Protein AF-A0A937PJC8-F1 (afdb_monomer_lite)

Radius of gyration: 27.16 Å; chains: 1; bounding box: 64×90×64 Å

Sequence (264 aa):
LNGYLREDWGIEALTDHLVVPAVADDNDPGKFKISGHRLSYLPLNNFSNNAIGKPLRRQRVLWASLCPIRTDPGLPEGVTVQPLLSIPGDWRDTWATRRFRELVEQFRSGAGSKVYPNYAKGDLAAPFDVAVAATRASSTPAQTQPTTTQAATAPDQQRVKSARIVVLGMGQSLTDGYLTQPVPVQDAKGTVTLVDPPRANADVVINSVYWLTGRENYIAAGPAGAQLVLIGKVARTVLATIFVVVLPALVLAAGAMVMVMRRR

Structure (mmCIF, N/CA/C/O backbone):
data_AF-A0A937PJC8-F1
#
_entry.id   AF-A0A937PJC8-F1
#
loop_
_atom_site.group_PDB
_atom_site.id
_atom_site.type_symbol
_atom_site.label_atom_id
_atom_site.label_alt_id
_atom_site.label_comp_id
_atom_site.label_asym_id
_atom_site.label_entity_id
_atom_site.label_seq_id
_atom_site.pdbx_PDB_ins_code
_atom_site.Cartn_x
_atom_site.Cartn_y
_atom_site.Cartn_z
_atom_site.occupancy
_atom_site.B_iso_or_equiv
_atom_site.auth_seq_id
_atom_site.auth_comp_id
_atom_site.auth_asym_id
_atom_site.auth_atom_id
_atom_site.pdbx_PDB_model_num
ATOM 1 N N . LEU A 1 1 ? -7.193 -14.920 14.052 1.00 88.25 1 LEU A N 1
ATOM 2 C CA . LEU A 1 1 ? -7.236 -13.513 13.588 1.00 88.25 1 LEU A CA 1
ATOM 3 C C . LEU A 1 1 ? -8.261 -13.302 12.473 1.00 88.25 1 LEU A C 1
ATOM 5 O O . LEU A 1 1 ? -9.174 -12.525 12.691 1.00 88.25 1 LEU A O 1
ATOM 9 N N . ASN A 1 2 ? -8.173 -14.002 11.331 1.00 92.31 2 ASN A N 1
ATOM 10 C CA . ASN A 1 2 ? -9.130 -13.813 10.223 1.00 92.31 2 ASN A CA 1
ATOM 11 C C . ASN A 1 2 ? -10.603 -14.079 10.588 1.00 92.31 2 ASN A C 1
ATOM 13 O O . ASN A 1 2 ? -11.459 -13.379 10.068 1.00 92.31 2 ASN A O 1
ATOM 17 N N . GLY A 1 3 ? -10.897 -15.020 11.498 1.00 96.88 3 GLY A N 1
ATOM 18 C CA . GLY A 1 3 ? -12.263 -15.220 12.015 1.00 96.88 3 GLY A CA 1
ATOM 19 C C . GLY A 1 3 ? -12.825 -13.950 12.661 1.00 96.88 3 GLY A C 1
ATOM 20 O O . GLY A 1 3 ? -13.818 -13.421 12.187 1.00 96.88 3 GLY A O 1
ATOM 21 N N . TYR A 1 4 ? -12.092 -13.384 13.629 1.00 96.69 4 TYR A N 1
ATOM 22 C CA . TYR A 1 4 ? -12.426 -12.101 14.259 1.00 96.69 4 TYR A CA 1
ATOM 23 C C . TYR A 1 4 ? -12.614 -10.977 13.231 1.00 96.69 4 TYR A C 1
ATOM 25 O O . TYR A 1 4 ? -13.641 -10.321 13.223 1.00 96.69 4 TYR A O 1
ATOM 33 N N . LEU A 1 5 ? -11.663 -10.759 12.316 1.00 97.81 5 LEU A N 1
ATOM 34 C CA . LEU A 1 5 ? -11.803 -9.681 11.326 1.00 97.81 5 LEU A CA 1
ATOM 35 C C . LEU A 1 5 ? -13.047 -9.858 10.438 1.00 97.81 5 LEU A C 1
ATOM 37 O O . LEU A 1 5 ? -13.744 -8.881 10.163 1.00 97.81 5 LEU A O 1
ATOM 41 N N . ARG A 1 6 ? -13.350 -11.090 10.019 1.00 97.44 6 ARG A N 1
ATOM 42 C CA . ARG A 1 6 ? -14.491 -11.364 9.144 1.00 97.44 6 ARG A CA 1
ATOM 43 C C . ARG A 1 6 ? -15.814 -11.198 9.888 1.00 97.44 6 ARG A C 1
ATOM 45 O O . ARG A 1 6 ? -16.685 -10.490 9.403 1.00 97.44 6 ARG A O 1
ATOM 52 N N . GLU A 1 7 ? -15.940 -11.817 11.058 1.00 96.81 7 GLU A N 1
ATOM 53 C CA . GLU A 1 7 ? -17.180 -11.857 11.844 1.00 96.81 7 GLU A CA 1
ATOM 54 C C . GLU A 1 7 ? -17.507 -10.500 12.480 1.00 96.81 7 GLU A C 1
ATOM 56 O O . GLU A 1 7 ? -18.643 -10.039 12.409 1.00 96.81 7 GLU A O 1
ATOM 61 N N . ASP A 1 8 ? -16.511 -9.826 13.060 1.00 96.44 8 ASP A N 1
ATOM 62 C CA . ASP A 1 8 ? -16.718 -8.574 13.789 1.00 96.44 8 ASP A CA 1
ATOM 63 C C . ASP A 1 8 ? -16.625 -7.329 12.898 1.00 96.44 8 ASP A C 1
ATOM 65 O O . ASP A 1 8 ? -17.227 -6.298 13.204 1.00 96.44 8 ASP A O 1
ATOM 69 N N . TRP A 1 9 ? -15.852 -7.375 11.815 1.00 97.81 9 TRP A N 1
ATOM 70 C CA . TRP A 1 9 ? -15.553 -6.176 11.025 1.00 97.81 9 TRP A CA 1
ATOM 71 C C . TRP A 1 9 ? -15.943 -6.285 9.554 1.00 97.81 9 TRP A C 1
ATOM 73 O O . TRP A 1 9 ? -15.889 -5.275 8.857 1.00 97.81 9 TRP A O 1
ATOM 83 N N . GLY A 1 10 ? -16.334 -7.467 9.069 1.00 97.88 10 GLY A N 1
ATOM 84 C CA . GLY A 1 10 ? -16.572 -7.683 7.642 1.00 97.88 10 GLY A CA 1
ATOM 85 C C . GLY A 1 10 ? -15.300 -7.514 6.805 1.00 97.88 10 GLY A C 1
ATOM 86 O O . GLY A 1 10 ? -15.376 -7.105 5.651 1.00 97.88 10 GLY A O 1
ATOM 87 N N . ILE A 1 11 ? -14.120 -7.771 7.384 1.00 98.44 11 ILE A N 1
ATOM 88 C CA . ILE A 1 11 ? -12.818 -7.617 6.719 1.00 98.44 11 ILE A CA 1
ATOM 89 C C . ILE A 1 11 ? -12.102 -8.961 6.678 1.00 98.44 11 ILE A C 1
ATOM 91 O O . ILE A 1 11 ? -12.024 -9.680 7.669 1.00 98.44 11 ILE A O 1
ATOM 95 N N . GLU A 1 12 ? -11.491 -9.283 5.549 1.00 98.12 12 GLU A N 1
ATOM 96 C CA . GLU A 1 12 ? -10.719 -10.501 5.379 1.00 98.12 12 GLU A CA 1
ATOM 97 C C . GLU A 1 12 ? -9.372 -10.204 4.725 1.00 98.12 12 GLU A C 1
ATOM 99 O O . GLU A 1 12 ? -9.305 -9.793 3.570 1.00 98.12 12 GLU A O 1
ATOM 104 N N . ALA A 1 13 ? -8.282 -10.460 5.449 1.00 98.06 13 ALA A N 1
ATOM 105 C CA . ALA A 1 13 ? -6.949 -10.475 4.863 1.00 98.06 13 ALA A CA 1
ATOM 106 C C . ALA A 1 13 ? -6.710 -11.834 4.190 1.00 98.06 13 ALA A C 1
ATOM 108 O O . ALA A 1 13 ? -6.658 -12.870 4.861 1.00 98.06 13 ALA A O 1
ATOM 109 N N . LEU A 1 14 ? -6.543 -11.831 2.868 1.00 97.69 14 LEU A N 1
ATOM 110 C CA . LEU A 1 14 ? -6.309 -13.027 2.060 1.00 97.69 14 LEU A CA 1
ATOM 111 C C . LEU A 1 14 ? -4.840 -13.451 2.162 1.00 97.69 14 LEU A C 1
ATOM 113 O O . LEU A 1 14 ? -4.068 -13.338 1.217 1.00 97.69 14 LEU A O 1
ATOM 117 N N . THR A 1 15 ? -4.427 -13.900 3.349 1.00 96.69 15 THR A N 1
ATOM 118 C CA . THR A 1 15 ? -3.029 -14.236 3.682 1.00 96.69 15 THR A CA 1
ATOM 119 C C . THR A 1 15 ? -2.461 -15.414 2.891 1.00 96.69 15 THR A C 1
ATOM 121 O O . THR A 1 15 ? -1.257 -15.646 2.914 1.00 96.69 15 THR A O 1
ATOM 124 N N . ASP A 1 16 ? -3.318 -16.182 2.225 1.00 96.38 16 ASP A N 1
ATOM 125 C CA . ASP A 1 16 ? -2.948 -17.239 1.287 1.00 96.38 16 ASP A CA 1
ATOM 126 C C . ASP A 1 16 ? -2.675 -16.710 -0.131 1.00 96.38 16 ASP A C 1
ATOM 128 O O . ASP A 1 16 ? -2.206 -17.474 -0.968 1.00 96.38 16 ASP A O 1
ATOM 132 N N . HIS A 1 17 ? -2.922 -15.424 -0.399 1.00 97.56 17 HIS A N 1
ATOM 133 C CA . HIS A 1 17 ? -2.652 -14.768 -1.673 1.00 97.56 17 HIS A CA 1
ATOM 134 C C . HIS A 1 17 ? -1.431 -13.849 -1.575 1.00 97.56 17 HIS A C 1
ATOM 136 O O . HIS A 1 17 ? -1.325 -13.016 -0.676 1.00 97.56 17 HIS A O 1
ATOM 142 N N . LEU A 1 18 ? -0.541 -13.948 -2.561 1.00 96.81 18 LEU A N 1
ATOM 143 C CA . LEU A 1 18 ? 0.558 -13.009 -2.767 1.00 96.81 18 LEU A CA 1
ATOM 144 C C . LEU A 1 18 ? 0.259 -12.125 -3.975 1.00 96.81 18 LEU A C 1
ATOM 146 O O . LEU A 1 18 ? -0.074 -12.638 -5.044 1.00 96.81 18 LEU A O 1
ATOM 150 N N . VAL A 1 19 ? 0.421 -10.811 -3.831 1.00 97.38 19 VAL A N 1
ATOM 151 C CA . VAL A 1 19 ? 0.392 -9.877 -4.962 1.00 97.38 19 VAL A CA 1
ATOM 152 C C . VAL A 1 19 ? 1.662 -10.047 -5.793 1.00 97.38 19 VAL A C 1
ATOM 154 O O . VAL A 1 19 ? 2.775 -9.893 -5.293 1.00 97.38 19 VAL A O 1
ATOM 157 N N . VAL A 1 20 ? 1.483 -10.349 -7.074 1.00 96.06 20 VAL A N 1
ATOM 158 C CA . VAL A 1 20 ? 2.545 -10.564 -8.054 1.00 96.06 20 VAL A CA 1
ATOM 159 C C . VAL A 1 20 ? 2.522 -9.417 -9.062 1.00 96.06 20 VAL A C 1
ATOM 161 O O . VAL A 1 20 ? 1.623 -9.365 -9.903 1.00 96.06 20 VAL A O 1
ATOM 164 N N . PRO A 1 21 ? 3.498 -8.497 -9.002 1.00 95.25 21 PRO A N 1
ATOM 165 C CA . PRO A 1 21 ? 3.724 -7.531 -10.063 1.00 95.25 21 PRO A CA 1
ATOM 166 C C . PRO A 1 21 ? 4.561 -8.173 -11.171 1.00 95.25 21 PRO A C 1
ATOM 168 O O . PRO A 1 21 ? 5.698 -8.604 -10.950 1.00 95.25 21 PRO A O 1
ATOM 171 N N . ALA A 1 22 ? 4.017 -8.224 -12.377 1.00 94.62 22 ALA A N 1
ATOM 172 C CA . ALA A 1 22 ? 4.715 -8.742 -13.541 1.00 94.62 22 ALA A CA 1
ATOM 173 C C . ALA A 1 22 ? 4.999 -7.629 -14.561 1.00 94.62 22 ALA A C 1
ATOM 175 O O . ALA A 1 22 ? 4.878 -6.438 -14.279 1.00 94.62 22 ALA A O 1
ATOM 176 N N . VAL A 1 23 ? 5.481 -8.026 -15.734 1.00 92.94 23 VAL A N 1
ATOM 177 C CA . VAL A 1 23 ? 5.701 -7.161 -16.894 1.00 92.94 23 VAL A CA 1
ATOM 178 C C . VAL A 1 23 ? 5.035 -7.841 -18.080 1.00 92.94 23 VAL A C 1
ATOM 180 O O . VAL A 1 23 ? 5.308 -9.015 -18.326 1.00 92.94 23 VAL A O 1
ATOM 183 N N . ALA A 1 24 ? 4.155 -7.146 -18.798 1.00 94.19 24 ALA A N 1
ATOM 184 C CA . ALA A 1 24 ? 3.543 -7.694 -20.008 1.00 94.19 24 ALA A CA 1
ATOM 185 C C . ALA A 1 24 ? 4.620 -8.090 -21.038 1.00 94.19 24 ALA A C 1
ATOM 187 O O . ALA A 1 24 ? 5.627 -7.398 -21.185 1.00 94.19 24 ALA A O 1
ATOM 188 N N . ASP A 1 25 ? 4.441 -9.224 -21.722 1.00 93.12 25 ASP A N 1
ATOM 189 C CA . ASP A 1 25 ? 5.307 -9.610 -22.838 1.00 93.12 25 ASP A CA 1
ATOM 190 C C . ASP A 1 25 ? 4.769 -9.017 -24.142 1.00 93.12 25 ASP A C 1
ATOM 192 O O . ASP A 1 25 ? 3.721 -9.439 -24.631 1.00 93.12 25 ASP A O 1
ATOM 196 N N . ASP A 1 26 ? 5.509 -8.074 -24.727 1.00 92.75 26 ASP A N 1
ATOM 197 C CA . ASP A 1 26 ? 5.127 -7.402 -25.976 1.00 92.75 26 ASP A CA 1
ATOM 198 C C . ASP A 1 26 ? 4.923 -8.378 -27.150 1.00 92.75 26 ASP A C 1
ATOM 200 O O . ASP A 1 26 ? 4.183 -8.079 -28.085 1.00 92.75 26 ASP A O 1
ATOM 204 N N . ASN A 1 27 ? 5.554 -9.559 -27.103 1.00 94.19 27 ASN A N 1
ATOM 205 C CA . ASN A 1 27 ? 5.469 -10.561 -28.171 1.00 94.19 27 ASN A CA 1
ATOM 206 C C . ASN A 1 27 ? 4.315 -11.557 -27.986 1.00 94.19 27 ASN A C 1
ATOM 208 O O . ASN A 1 27 ? 3.927 -12.231 -28.937 1.00 94.19 27 ASN A O 1
ATOM 212 N N . ASP A 1 28 ? 3.771 -11.676 -26.773 1.00 93.81 28 ASP A N 1
ATOM 213 C CA . ASP A 1 28 ? 2.722 -12.638 -26.441 1.00 93.81 28 ASP A CA 1
ATOM 214 C C . ASP A 1 28 ? 1.654 -11.974 -25.558 1.00 93.81 28 ASP A C 1
ATOM 216 O O . ASP A 1 28 ? 1.720 -12.066 -24.326 1.00 93.81 28 ASP A O 1
ATOM 220 N N . PRO A 1 29 ? 0.636 -11.333 -26.163 1.00 92.06 29 PRO A N 1
ATOM 221 C CA . PRO A 1 29 ? -0.452 -10.708 -25.422 1.00 92.06 29 PRO A CA 1
ATOM 222 C C . PRO A 1 29 ? -1.098 -11.672 -24.416 1.00 92.06 29 PRO A C 1
ATOM 224 O O . PRO A 1 29 ? -1.473 -12.795 -24.753 1.00 92.06 29 PRO A O 1
ATOM 227 N N . GLY A 1 30 ? -1.224 -11.227 -23.164 1.00 90.19 30 GLY A N 1
ATOM 228 C CA . GLY A 1 30 ? -1.778 -12.024 -22.063 1.00 90.19 30 GLY A CA 1
ATOM 229 C C . GLY A 1 30 ? -0.765 -12.907 -21.326 1.00 90.19 30 GLY A C 1
ATOM 230 O O . GLY A 1 30 ? -1.127 -13.531 -20.328 1.00 90.19 30 GLY A O 1
ATOM 231 N N . LYS A 1 31 ? 0.499 -12.942 -21.768 1.00 92.31 31 LYS A N 1
ATOM 232 C CA . LYS A 1 31 ? 1.607 -13.545 -21.022 1.00 92.31 31 LYS A CA 1
ATOM 233 C C . LYS A 1 31 ? 2.447 -12.466 -20.350 1.00 92.31 31 LYS A C 1
ATOM 235 O O . LYS A 1 31 ? 2.626 -11.371 -20.878 1.00 92.31 31 LYS A O 1
ATOM 240 N N . PHE A 1 32 ? 2.991 -12.800 -19.187 1.00 94.75 32 PHE A N 1
ATOM 241 C CA . PHE A 1 32 ? 3.763 -11.872 -18.373 1.00 94.75 32 PHE A CA 1
ATOM 242 C C . PHE A 1 32 ? 5.108 -12.465 -17.968 1.00 94.75 32 PHE A C 1
ATOM 244 O O . PHE A 1 32 ? 5.238 -13.671 -17.782 1.00 94.75 32 PHE A O 1
ATOM 251 N N . LYS A 1 33 ? 6.107 -11.610 -17.780 1.00 92.69 33 LYS A N 1
ATOM 252 C CA . LYS A 1 33 ? 7.416 -11.951 -17.219 1.00 92.69 33 LYS A CA 1
ATOM 253 C C . LYS A 1 33 ? 7.463 -11.502 -15.765 1.00 92.69 33 LYS A C 1
ATOM 255 O O . LYS A 1 33 ? 7.098 -10.368 -15.454 1.00 92.69 33 LYS A O 1
ATOM 260 N N . ILE A 1 34 ? 7.940 -12.365 -14.873 1.00 89.81 34 ILE A N 1
ATOM 261 C CA . ILE A 1 34 ? 8.186 -11.980 -13.480 1.00 89.81 34 ILE A CA 1
ATOM 262 C C . ILE A 1 34 ? 9.555 -11.312 -13.405 1.00 89.81 34 ILE A C 1
ATOM 264 O O . ILE A 1 34 ? 10.576 -11.922 -13.717 1.00 89.81 34 ILE A O 1
ATOM 268 N N . SER A 1 35 ? 9.583 -10.060 -12.957 1.00 85.81 35 SER A N 1
ATOM 269 C CA . SER A 1 35 ? 10.829 -9.421 -12.545 1.00 85.81 35 SER A CA 1
ATOM 270 C C . SER A 1 35 ? 11.083 -9.774 -11.083 1.00 85.81 35 SER A C 1
ATOM 272 O O . SER A 1 35 ? 10.331 -9.344 -10.210 1.00 85.81 35 SER A O 1
ATOM 274 N N . GLY A 1 36 ? 12.146 -10.535 -10.803 1.00 82.88 36 GLY A N 1
ATOM 275 C CA . GLY A 1 36 ? 12.513 -10.893 -9.425 1.00 82.88 36 GLY A CA 1
ATOM 276 C C . GLY A 1 36 ? 12.699 -9.662 -8.533 1.00 82.88 36 GLY A C 1
ATOM 277 O O . GLY A 1 36 ? 12.321 -9.675 -7.367 1.00 82.88 36 GLY A O 1
ATOM 278 N N . HIS A 1 37 ? 13.179 -8.556 -9.105 1.00 83.38 37 HIS A N 1
ATOM 279 C CA . HIS A 1 37 ? 13.290 -7.294 -8.388 1.00 83.38 37 HIS A CA 1
ATOM 280 C C . HIS A 1 37 ? 11.915 -6.693 -8.030 1.00 83.38 37 HIS A C 1
ATOM 282 O O . HIS A 1 37 ? 11.714 -6.313 -6.874 1.00 83.38 37 HIS A O 1
ATOM 288 N N . ARG A 1 38 ? 10.959 -6.646 -8.974 1.00 85.56 38 ARG A N 1
ATOM 289 C CA . ARG A 1 38 ? 9.592 -6.154 -8.698 1.00 85.56 38 ARG A CA 1
ATOM 290 C C . ARG A 1 38 ? 8.837 -7.054 -7.724 1.00 85.56 38 ARG A C 1
ATOM 292 O O . ARG A 1 38 ? 8.033 -6.558 -6.947 1.00 85.56 38 ARG A O 1
ATOM 299 N N . LEU A 1 39 ? 9.109 -8.359 -7.745 1.00 87.31 39 LEU A N 1
ATOM 300 C CA . LEU A 1 39 ? 8.501 -9.311 -6.818 1.00 87.31 39 LEU A CA 1
ATOM 301 C C . LEU A 1 39 ? 8.908 -9.030 -5.363 1.00 87.31 39 LEU A C 1
ATOM 303 O O . LEU A 1 39 ? 8.09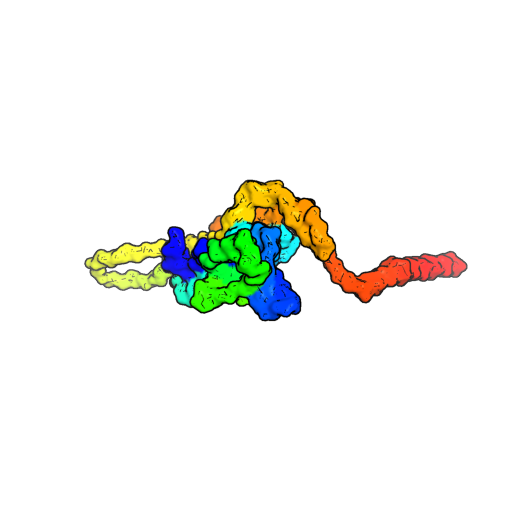0 -9.176 -4.458 1.00 87.31 39 LEU A O 1
ATOM 307 N N . SER A 1 40 ? 10.151 -8.593 -5.142 1.00 88.25 40 SER A N 1
ATOM 308 C CA . SER A 1 40 ? 10.630 -8.199 -3.813 1.00 88.25 40 SER A CA 1
ATOM 309 C C . SER A 1 40 ? 10.107 -6.831 -3.368 1.00 88.25 40 SER A C 1
ATOM 311 O O . SER A 1 40 ? 9.906 -6.625 -2.174 1.00 88.25 40 SER A O 1
ATOM 313 N N . TYR A 1 41 ? 9.893 -5.902 -4.307 1.00 90.12 41 TYR A N 1
ATOM 314 C CA . TYR A 1 41 ? 9.510 -4.519 -4.012 1.00 90.12 41 TYR A CA 1
ATOM 315 C C . TYR A 1 41 ? 8.485 -3.996 -5.025 1.00 90.12 41 TYR A C 1
ATOM 317 O O . TYR A 1 41 ? 8.827 -3.687 -6.169 1.00 90.12 41 TYR A O 1
ATOM 325 N N . LEU A 1 42 ? 7.242 -3.812 -4.580 1.00 93.44 42 LEU A N 1
ATOM 326 C CA . LEU A 1 42 ? 6.189 -3.174 -5.359 1.00 93.44 42 LEU A CA 1
ATOM 327 C C . LEU A 1 42 ? 6.102 -1.676 -5.026 1.00 93.44 42 LEU A C 1
ATOM 329 O O . LEU A 1 42 ? 5.653 -1.326 -3.929 1.00 93.44 42 LEU A O 1
ATOM 333 N N . PRO A 1 43 ? 6.494 -0.768 -5.938 1.00 93.31 43 PRO A N 1
ATOM 334 C CA . PRO A 1 43 ? 6.220 0.655 -5.772 1.00 93.31 43 PRO A CA 1
ATOM 335 C C . PRO A 1 43 ? 4.718 0.915 -5.897 1.00 93.31 43 PRO A C 1
ATOM 337 O O . PRO A 1 43 ? 4.187 0.910 -7.000 1.00 93.31 43 PRO A O 1
ATOM 340 N N . LEU A 1 44 ? 4.029 1.162 -4.781 1.00 94.56 44 LEU A N 1
ATOM 341 C CA . LEU A 1 44 ? 2.581 1.402 -4.762 1.00 94.56 44 LEU A CA 1
ATOM 342 C C . LEU A 1 44 ? 2.239 2.565 -3.838 1.00 94.56 44 LEU A C 1
ATOM 344 O O . LEU A 1 44 ? 2.282 2.423 -2.622 1.00 94.56 44 LEU A O 1
ATOM 348 N N . ASN A 1 45 ? 1.834 3.689 -4.420 1.00 94.81 45 ASN A N 1
ATOM 349 C CA . ASN A 1 45 ? 1.533 4.933 -3.704 1.00 94.81 45 ASN A CA 1
ATOM 350 C C . ASN A 1 45 ? 0.092 5.426 -3.970 1.00 94.81 45 ASN A C 1
ATOM 352 O O . ASN A 1 45 ? -0.212 6.617 -3.934 1.00 94.81 45 ASN A O 1
ATOM 356 N N . ASN A 1 46 ? -0.820 4.507 -4.281 1.00 96.56 46 ASN A N 1
ATOM 357 C CA . ASN A 1 46 ? -2.219 4.831 -4.553 1.00 96.56 46 ASN A CA 1
ATOM 358 C C . ASN A 1 46 ? -3.030 4.948 -3.246 1.00 96.56 46 ASN A C 1
ATOM 360 O O . ASN A 1 46 ? -3.956 4.175 -2.997 1.00 96.56 46 ASN A O 1
ATOM 364 N N . PHE A 1 47 ? -2.628 5.870 -2.365 1.00 97.56 47 PHE A N 1
ATOM 365 C CA . PHE A 1 47 ? -3.317 6.085 -1.094 1.00 97.56 47 PHE A CA 1
ATOM 366 C C . PHE A 1 47 ? -4.661 6.803 -1.283 1.00 97.56 47 PHE A C 1
ATOM 368 O O . PHE A 1 47 ? -4.785 7.778 -2.037 1.00 97.56 47 PHE A O 1
ATOM 375 N N . SER A 1 48 ? -5.671 6.386 -0.524 1.00 97.38 48 SER A N 1
ATOM 376 C CA . SER A 1 48 ? -6.989 7.023 -0.500 1.00 97.38 48 SER A CA 1
ATOM 377 C C . SER A 1 48 ? -6.960 8.399 0.188 1.00 97.38 48 SER A C 1
ATOM 379 O O . SER A 1 48 ? -5.910 8.915 0.575 1.00 97.38 48 SER A O 1
ATOM 381 N N . ASN A 1 49 ? -8.126 9.045 0.294 1.00 97.44 49 ASN A N 1
ATOM 382 C CA . ASN A 1 49 ? -8.268 10.353 0.946 1.00 97.44 49 ASN A CA 1
ATOM 383 C C . ASN A 1 49 ? -8.434 10.239 2.472 1.00 97.44 49 ASN A C 1
ATOM 385 O O . ASN A 1 49 ? -8.714 11.240 3.130 1.00 97.44 49 ASN A O 1
ATOM 389 N N . ASN A 1 50 ? -8.280 9.033 3.027 1.00 97.75 50 ASN A N 1
ATOM 390 C CA . ASN A 1 50 ? -8.312 8.790 4.462 1.00 97.75 50 ASN A CA 1
ATOM 391 C C . ASN A 1 50 ? -7.195 9.571 5.179 1.00 97.75 50 ASN A C 1
ATOM 393 O O . ASN A 1 50 ? -6.117 9.771 4.618 1.00 97.75 50 ASN A O 1
ATOM 397 N N . ALA A 1 51 ? -7.443 9.982 6.425 1.00 98.00 51 ALA A N 1
ATOM 398 C CA . ALA A 1 51 ? -6.501 10.752 7.235 1.00 98.00 51 ALA A CA 1
ATOM 399 C C . ALA A 1 51 ? -5.095 10.125 7.289 1.00 98.00 51 ALA A C 1
ATOM 401 O O . ALA A 1 51 ? -4.118 10.854 7.160 1.00 98.00 51 ALA A O 1
ATOM 402 N N . ILE A 1 52 ? -4.995 8.792 7.388 1.00 98.19 52 ILE A N 1
ATOM 403 C CA . ILE A 1 52 ? -3.723 8.055 7.454 1.00 98.19 52 ILE A CA 1
ATOM 404 C C . ILE A 1 52 ? -2.938 8.175 6.137 1.00 98.19 52 ILE A C 1
ATOM 406 O O . ILE A 1 52 ? -1.750 8.495 6.143 1.00 98.19 52 ILE A O 1
ATOM 410 N N . GLY A 1 53 ? -3.597 7.899 5.005 1.00 96.94 53 GLY A N 1
ATOM 411 C CA . GLY A 1 53 ? -2.958 7.784 3.688 1.00 96.94 53 GLY A CA 1
ATOM 412 C C . GLY A 1 53 ? -2.789 9.111 2.943 1.00 96.94 53 GLY A C 1
ATOM 413 O O . GLY A 1 53 ? -1.847 9.277 2.167 1.00 96.94 53 GLY A O 1
ATOM 414 N N . LYS A 1 54 ? -3.663 10.093 3.190 1.00 96.62 54 LYS A N 1
ATOM 415 C CA . LYS A 1 54 ? -3.672 11.393 2.502 1.00 96.62 54 LYS A CA 1
ATOM 416 C C . LYS A 1 54 ? -2.308 12.107 2.477 1.00 96.62 54 LYS A C 1
ATOM 418 O O . LYS A 1 54 ? -1.924 12.533 1.384 1.00 96.62 54 LYS A O 1
ATOM 423 N N . PRO A 1 55 ? -1.562 12.258 3.594 1.00 96.25 55 PRO A N 1
ATOM 424 C CA . PRO A 1 55 ? -0.267 12.945 3.565 1.00 96.25 55 PRO A CA 1
ATOM 425 C C . PRO A 1 55 ? 0.823 12.142 2.835 1.00 96.25 55 PRO A C 1
ATOM 427 O O . PRO A 1 55 ? 1.822 12.711 2.396 1.00 96.25 55 PRO A O 1
ATOM 430 N N . LEU A 1 56 ? 0.620 10.836 2.649 1.00 95.69 56 LEU A N 1
ATOM 431 C CA . LEU A 1 56 ? 1.598 9.920 2.066 1.00 95.69 56 LEU A CA 1
ATOM 432 C C . LEU A 1 56 ? 1.506 9.809 0.546 1.00 95.69 56 LEU A C 1
ATOM 434 O O . LEU A 1 56 ? 2.449 9.342 -0.074 1.00 95.69 56 LEU A O 1
ATOM 438 N N . ARG A 1 57 ? 0.439 10.318 -0.079 1.00 93.94 57 ARG A N 1
ATOM 439 C CA . ARG A 1 57 ? 0.198 10.266 -1.538 1.00 93.94 57 ARG A CA 1
ATOM 440 C C . ARG A 1 57 ? 1.326 10.794 -2.420 1.00 93.94 57 ARG A C 1
ATOM 442 O O . ARG A 1 57 ? 1.344 10.536 -3.618 1.00 93.94 57 ARG A O 1
ATOM 449 N N . ARG A 1 58 ? 2.242 11.592 -1.877 1.00 89.81 58 ARG A N 1
ATOM 450 C CA . ARG A 1 58 ? 3.398 12.133 -2.614 1.00 89.81 58 ARG A CA 1
ATOM 451 C C . ARG A 1 58 ? 4.716 11.465 -2.239 1.00 89.81 58 ARG A C 1
ATOM 453 O O . ARG A 1 58 ? 5.748 11.828 -2.793 1.00 89.81 58 ARG A O 1
ATOM 460 N N . GLN A 1 59 ? 4.681 10.511 -1.319 1.00 91.25 59 GLN A N 1
ATOM 461 C CA . GLN A 1 59 ? 5.856 9.828 -0.819 1.00 91.25 59 GLN A CA 1
ATOM 462 C C . GLN A 1 59 ? 6.199 8.622 -1.679 1.00 91.25 59 GLN A C 1
ATOM 464 O O . GLN A 1 59 ? 5.340 7.940 -2.233 1.00 91.25 59 GLN A O 1
ATOM 469 N N . ARG A 1 60 ? 7.490 8.322 -1.757 1.00 89.25 60 ARG A N 1
ATOM 470 C CA . ARG A 1 60 ? 7.938 7.054 -2.316 1.00 89.25 60 ARG A CA 1
ATOM 471 C C . ARG A 1 60 ? 7.775 5.974 -1.252 1.00 89.25 60 ARG A C 1
ATOM 473 O O . ARG A 1 60 ? 8.499 5.967 -0.262 1.00 89.25 60 ARG A O 1
ATOM 480 N N . VAL A 1 61 ? 6.864 5.048 -1.507 1.00 92.50 61 VAL A N 1
ATOM 481 C CA . VAL A 1 61 ? 6.676 3.825 -0.724 1.00 92.50 61 VAL A CA 1
ATOM 482 C C . VAL A 1 61 ? 6.952 2.614 -1.606 1.00 92.50 61 VAL A C 1
ATOM 484 O O . VAL A 1 61 ? 6.703 2.632 -2.815 1.00 92.50 61 VAL A O 1
ATOM 487 N N . LEU A 1 62 ? 7.502 1.572 -1.001 1.00 93.75 62 LEU A N 1
ATOM 488 C CA . LEU A 1 62 ? 7.769 0.295 -1.649 1.00 93.75 62 LEU A CA 1
ATOM 489 C C . LEU A 1 62 ? 7.251 -0.793 -0.732 1.00 93.75 62 LEU A C 1
ATOM 491 O O . LEU A 1 62 ? 7.540 -0.736 0.458 1.00 93.75 62 LEU A O 1
ATOM 495 N N . TRP A 1 63 ? 6.602 -1.824 -1.250 1.00 95.38 63 TRP A N 1
ATOM 496 C CA . TRP A 1 63 ? 6.040 -2.881 -0.410 1.00 95.38 63 TRP A CA 1
ATOM 497 C C . TRP A 1 63 ? 6.548 -4.258 -0.808 1.00 95.38 63 TRP A C 1
ATOM 499 O O . TRP A 1 63 ? 6.575 -4.601 -1.986 1.00 95.38 63 TRP A O 1
ATOM 509 N N . ALA A 1 64 ? 6.898 -5.058 0.187 1.00 93.81 64 ALA A N 1
ATOM 510 C CA . ALA A 1 64 ? 7.194 -6.472 0.067 1.00 93.81 64 ALA A CA 1
ATOM 511 C C . ALA A 1 64 ? 6.028 -7.317 0.583 1.00 93.81 64 ALA A C 1
ATOM 513 O O . ALA A 1 64 ? 5.407 -6.997 1.601 1.00 93.81 64 ALA A O 1
ATOM 514 N N . SER A 1 65 ? 5.813 -8.458 -0.079 1.00 93.19 65 SER A N 1
ATOM 515 C CA . SER A 1 65 ? 4.885 -9.510 0.358 1.00 93.19 65 SER A CA 1
ATOM 516 C C . SER A 1 65 ? 3.474 -9.000 0.660 1.00 93.19 65 SER A C 1
ATOM 518 O O . SER A 1 65 ? 2.931 -9.245 1.735 1.00 93.19 65 SER A O 1
ATOM 520 N N . LEU A 1 66 ? 2.902 -8.254 -0.286 1.00 96.75 66 LEU A N 1
ATOM 521 C CA . LEU A 1 66 ? 1.535 -7.761 -0.177 1.00 96.75 66 LEU A CA 1
ATOM 522 C C . LEU A 1 66 ? 0.532 -8.917 -0.276 1.00 96.75 66 LEU A C 1
ATOM 524 O O . LEU A 1 66 ? 0.660 -9.768 -1.158 1.00 96.75 66 LEU A O 1
ATOM 528 N N . CYS A 1 67 ? -0.496 -8.895 0.568 1.00 97.62 67 CYS A N 1
ATOM 529 C CA . CYS A 1 67 ? -1.701 -9.700 0.418 1.00 97.62 67 CYS A CA 1
ATOM 530 C C . CYS A 1 67 ? -2.938 -8.798 0.247 1.00 97.62 67 CYS A C 1
ATOM 532 O O . CYS A 1 67 ? -3.004 -7.719 0.849 1.00 97.62 67 CYS A O 1
ATOM 534 N N . PRO A 1 68 ? -3.918 -9.197 -0.581 1.00 98.38 68 PRO A N 1
ATOM 535 C CA . PRO A 1 68 ? -5.163 -8.456 -0.719 1.00 98.38 68 PRO A CA 1
ATOM 536 C C . PRO A 1 68 ? -6.010 -8.502 0.553 1.00 98.38 68 PRO A C 1
ATOM 538 O O . PRO A 1 68 ? -5.997 -9.477 1.309 1.00 98.38 68 PRO A O 1
ATOM 541 N N . ILE A 1 69 ? -6.819 -7.468 0.730 1.00 98.50 69 ILE A N 1
ATOM 542 C CA . ILE A 1 69 ? -7.857 -7.370 1.744 1.00 98.50 69 ILE A CA 1
ATOM 543 C C . ILE A 1 69 ? -9.203 -7.298 1.028 1.00 98.50 69 ILE A C 1
ATOM 545 O O . ILE A 1 69 ? -9.408 -6.469 0.141 1.00 98.50 69 ILE A O 1
ATOM 549 N N . ARG A 1 70 ? -10.120 -8.181 1.418 1.00 98.12 70 ARG A N 1
ATOM 550 C CA . ARG A 1 70 ? -11.506 -8.203 0.957 1.00 98.12 70 ARG A CA 1
ATOM 551 C C . ARG A 1 70 ? -12.409 -7.623 2.037 1.00 98.12 70 ARG A C 1
ATOM 553 O O . ARG A 1 70 ? -12.264 -7.957 3.210 1.00 98.12 70 ARG A O 1
ATOM 560 N N . THR A 1 71 ? -13.359 -6.801 1.618 1.00 98.06 71 THR A N 1
ATOM 561 C CA . THR A 1 71 ? -14.407 -6.251 2.481 1.00 98.06 71 THR A CA 1
ATOM 562 C C . THR A 1 71 ? -15.737 -6.885 2.086 1.00 98.06 71 THR A C 1
ATOM 564 O O . THR A 1 71 ? -16.049 -6.958 0.896 1.00 98.06 71 THR A O 1
ATOM 567 N N . ASP A 1 72 ? -16.492 -7.382 3.062 1.00 96.75 72 ASP A N 1
ATOM 568 C CA . ASP A 1 72 ? -17.813 -7.972 2.843 1.00 96.75 72 ASP A CA 1
ATOM 569 C C . ASP A 1 72 ? -18.823 -6.866 2.474 1.00 96.75 72 ASP A C 1
ATOM 571 O O . ASP A 1 72 ? -18.853 -5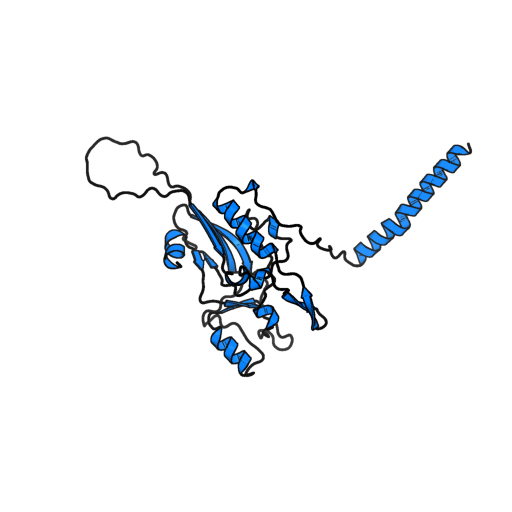.832 3.150 1.00 96.75 72 ASP A O 1
ATOM 575 N N . PRO A 1 73 ? -19.651 -7.027 1.422 1.00 95.75 73 PRO A N 1
ATOM 576 C CA . PRO A 1 73 ? -20.751 -6.099 1.160 1.00 95.75 73 PRO A CA 1
ATOM 577 C C . PRO A 1 73 ? -21.752 -5.996 2.327 1.00 95.75 73 PRO A C 1
ATOM 579 O O . PRO A 1 73 ? -22.374 -4.948 2.495 1.00 95.75 73 PRO A O 1
ATOM 582 N N . GLY A 1 74 ? -21.910 -7.051 3.132 1.00 96.38 74 GLY A N 1
ATOM 583 C CA . GLY A 1 74 ? -22.758 -7.088 4.323 1.00 96.38 74 GLY A CA 1
ATOM 584 C C . GLY A 1 74 ? -21.994 -6.735 5.597 1.00 96.38 74 GLY A C 1
ATOM 585 O O . GLY A 1 74 ? -21.835 -7.584 6.471 1.00 96.38 74 GLY A O 1
ATOM 586 N N . LEU A 1 75 ? -21.502 -5.496 5.705 1.00 97.25 75 LEU A N 1
ATOM 587 C CA . LEU A 1 75 ? -20.761 -5.050 6.890 1.00 97.25 75 LEU A CA 1
ATOM 588 C C . LEU A 1 75 ? -21.590 -5.211 8.183 1.00 97.25 75 LEU A C 1
ATOM 590 O O . LEU A 1 75 ? -22.784 -4.893 8.178 1.00 97.25 75 LEU A O 1
ATOM 594 N N . PRO A 1 76 ? -20.971 -5.634 9.305 1.00 96.38 76 PRO A N 1
ATOM 595 C CA . PRO A 1 76 ? -21.638 -5.677 10.604 1.00 96.38 76 PRO A CA 1
ATOM 596 C C . PRO A 1 76 ? -22.202 -4.313 11.027 1.00 96.38 76 PRO A C 1
ATOM 598 O O . PRO A 1 76 ? -21.694 -3.258 10.635 1.00 96.38 76 PRO A O 1
ATOM 601 N N . GLU A 1 77 ? -23.239 -4.324 11.867 1.00 94.50 77 GLU A N 1
ATOM 602 C CA . GLU A 1 77 ? -23.922 -3.100 12.293 1.00 94.50 77 GLU A CA 1
ATOM 603 C C . GLU A 1 77 ? -22.953 -2.088 12.931 1.00 94.50 77 GLU A C 1
ATOM 605 O O . GLU A 1 77 ? -22.127 -2.413 13.789 1.00 94.50 77 GLU A O 1
ATOM 610 N N . GLY A 1 78 ? -23.049 -0.831 12.491 1.00 94.81 78 GLY A N 1
ATOM 611 C CA . GLY A 1 78 ? -22.221 0.265 12.989 1.00 94.81 78 GLY A CA 1
ATOM 612 C C . GLY A 1 78 ? -20.761 0.236 12.529 1.00 94.81 78 GLY A C 1
ATOM 613 O O . GLY A 1 78 ? -20.016 1.141 12.914 1.00 94.81 78 GLY A O 1
ATOM 614 N N . VAL A 1 79 ? -20.340 -0.749 11.722 1.00 97.56 79 VAL A N 1
ATOM 615 C CA . VAL A 1 79 ? -18.996 -0.807 11.134 1.00 97.56 79 VAL A CA 1
ATOM 616 C C . VAL A 1 79 ? -18.946 -0.015 9.828 1.00 97.56 79 VAL A C 1
ATOM 618 O O . VAL A 1 79 ? -19.819 -0.105 8.972 1.00 97.56 79 VAL A O 1
ATOM 621 N N . THR A 1 80 ? -17.894 0.780 9.657 1.00 97.94 80 THR A N 1
ATOM 622 C CA . THR A 1 80 ? -17.568 1.472 8.407 1.00 97.94 80 THR A CA 1
ATOM 623 C C . THR A 1 80 ? -16.130 1.151 8.040 1.00 97.94 80 THR A C 1
ATOM 625 O O . THR A 1 80 ? -15.238 1.306 8.871 1.00 97.94 80 THR A O 1
ATOM 628 N N . VAL A 1 81 ? -15.897 0.738 6.795 1.00 98.44 81 VAL A N 1
ATOM 629 C CA . VAL A 1 81 ? -14.568 0.389 6.274 1.00 98.44 81 VAL A CA 1
ATOM 630 C C . VAL A 1 81 ? -14.185 1.379 5.181 1.00 98.44 81 VAL A C 1
ATOM 632 O O . VAL A 1 81 ? -15.003 1.731 4.333 1.00 98.44 81 VAL A O 1
ATOM 635 N N . GLN A 1 82 ? -12.942 1.851 5.204 1.00 98.44 82 GLN A N 1
ATOM 636 C CA . GLN A 1 82 ? -12.384 2.752 4.204 1.00 98.44 82 GLN A CA 1
ATOM 637 C C . GLN A 1 82 ? -11.060 2.189 3.677 1.00 98.44 82 GLN A C 1
ATOM 639 O O . GLN A 1 82 ? -10.187 1.844 4.483 1.00 98.44 82 GLN A O 1
ATOM 644 N N . PRO A 1 83 ? -10.857 2.145 2.349 1.00 98.38 83 PRO A N 1
ATOM 645 C CA . PRO A 1 83 ? -9.567 1.768 1.792 1.00 98.38 83 PRO A CA 1
ATOM 646 C C . PRO A 1 83 ? -8.511 2.788 2.213 1.00 98.38 83 PRO A C 1
ATOM 648 O O . PRO A 1 83 ? -8.789 3.986 2.271 1.00 98.38 83 PRO A O 1
ATOM 651 N N . LEU A 1 84 ? -7.296 2.332 2.506 1.00 98.06 84 LEU A N 1
ATOM 652 C CA . LEU A 1 84 ? -6.125 3.183 2.745 1.00 98.06 84 LEU A CA 1
ATOM 653 C C . LEU A 1 84 ? -5.184 3.162 1.551 1.00 98.06 84 LEU A C 1
ATOM 655 O O . LEU A 1 84 ? -4.726 4.220 1.128 1.00 98.06 84 LEU A O 1
ATOM 659 N N . LEU A 1 85 ? -4.913 1.971 1.021 1.00 98.06 85 LEU A N 1
ATOM 660 C CA . LEU A 1 85 ? -4.008 1.727 -0.094 1.00 98.06 85 LEU A CA 1
ATOM 661 C C . LEU A 1 85 ? -4.584 0.600 -0.951 1.00 98.06 85 LEU A C 1
ATOM 663 O O . LEU A 1 85 ? -4.906 -0.466 -0.419 1.00 98.06 85 LEU A O 1
ATOM 667 N N . SER A 1 86 ? -4.669 0.826 -2.260 1.00 98.38 86 SER A N 1
ATOM 668 C CA . SER A 1 86 ? -5.308 -0.111 -3.193 1.00 98.38 86 SER A CA 1
ATOM 669 C C . SER A 1 86 ? -4.473 -0.285 -4.452 1.00 98.38 86 SER A C 1
ATOM 671 O O . SER A 1 86 ? -3.917 0.690 -4.961 1.00 98.38 86 SER A O 1
ATOM 673 N N . ILE A 1 87 ? -4.430 -1.501 -4.994 1.00 97.81 87 ILE A N 1
ATOM 674 C CA . ILE A 1 87 ? -3.908 -1.738 -6.342 1.00 97.81 87 ILE A CA 1
ATOM 675 C C . ILE A 1 87 ? -4.915 -1.166 -7.355 1.00 97.81 87 ILE A C 1
ATOM 677 O O . ILE A 1 87 ? -6.084 -1.563 -7.325 1.00 97.81 87 ILE A O 1
ATOM 681 N N . PRO A 1 88 ? -4.504 -0.231 -8.231 1.00 97.75 88 PRO A N 1
ATOM 682 C CA . PRO A 1 88 ? -5.376 0.336 -9.256 1.00 97.75 88 PRO A CA 1
ATOM 683 C C . PRO A 1 88 ? -5.895 -0.714 -10.249 1.00 97.75 88 PRO A C 1
ATOM 685 O O . PRO A 1 88 ? -5.186 -1.652 -10.600 1.00 97.75 88 PRO A O 1
ATOM 688 N N . GLY A 1 89 ? -7.120 -0.538 -10.751 1.00 97.06 89 GLY A N 1
ATOM 689 C CA . GLY A 1 89 ? -7.730 -1.481 -11.701 1.00 97.06 89 GLY A CA 1
ATOM 690 C C . GLY A 1 89 ? -7.118 -1.458 -13.108 1.00 97.06 89 GLY A C 1
ATOM 691 O O . GLY A 1 89 ? -7.331 -2.382 -13.887 1.00 97.06 89 GLY A O 1
ATOM 692 N N . ASP A 1 90 ? -6.353 -0.422 -13.451 1.00 96.31 90 ASP A N 1
ATOM 693 C CA . ASP A 1 90 ? -5.625 -0.309 -14.717 1.00 96.31 90 ASP A CA 1
ATOM 694 C C . ASP A 1 90 ? -4.290 -1.079 -14.722 1.00 96.31 90 ASP A C 1
ATOM 696 O O . ASP A 1 90 ? -3.704 -1.273 -15.789 1.00 96.31 90 ASP A O 1
ATOM 700 N N . TRP A 1 91 ? -3.839 -1.600 -13.574 1.00 95.94 91 TRP A N 1
ATOM 701 C CA . TRP A 1 91 ? -2.631 -2.428 -13.453 1.00 95.94 91 TRP A CA 1
ATOM 702 C C . TRP A 1 91 ? -2.887 -3.874 -13.886 1.00 95.94 91 TRP A C 1
ATOM 704 O O . TRP A 1 91 ? -2.911 -4.807 -13.085 1.00 95.94 91 TRP A O 1
ATOM 714 N N . ARG A 1 92 ? -3.084 -4.071 -15.191 1.00 95.50 92 ARG A N 1
ATOM 715 C CA . ARG A 1 92 ? -3.374 -5.390 -15.785 1.00 95.50 92 ARG A CA 1
ATOM 716 C C . ARG A 1 92 ? -2.228 -6.398 -15.654 1.00 95.50 92 ARG A C 1
ATOM 718 O O . ARG A 1 92 ? -2.455 -7.592 -15.812 1.00 95.50 92 ARG A O 1
ATOM 725 N N . ASP A 1 93 ? -1.014 -5.923 -15.401 1.00 95.69 93 ASP A N 1
ATOM 726 C CA . ASP A 1 93 ? 0.189 -6.725 -15.164 1.00 95.69 93 ASP A CA 1
ATOM 727 C C . ASP A 1 93 ? 0.384 -7.109 -13.689 1.00 95.69 93 ASP A C 1
ATOM 729 O O . ASP A 1 93 ? 1.379 -7.749 -13.350 1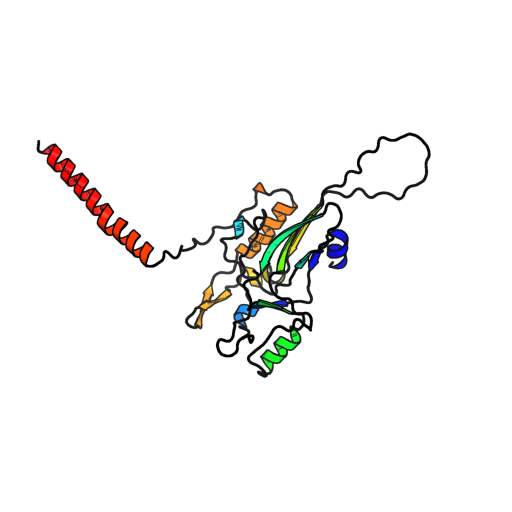.00 95.69 93 ASP A O 1
ATOM 733 N N . THR A 1 94 ? -0.559 -6.747 -12.815 1.00 96.56 94 THR A N 1
ATOM 734 C CA . THR A 1 94 ? -0.528 -7.063 -11.387 1.00 96.56 94 THR A CA 1
ATOM 735 C C . THR A 1 94 ? -1.781 -7.838 -10.986 1.00 96.56 94 THR A C 1
ATOM 737 O O . THR A 1 94 ? -2.909 -7.431 -11.254 1.00 96.56 94 THR A O 1
ATOM 740 N N . TRP A 1 95 ? -1.596 -8.967 -10.308 1.00 97.81 95 TRP A N 1
ATOM 741 C CA . TRP A 1 95 ? -2.687 -9.784 -9.768 1.00 97.81 95 TRP A CA 1
ATOM 742 C C . TRP A 1 95 ? -2.275 -10.381 -8.425 1.00 97.81 95 TRP A C 1
ATOM 744 O O . TRP A 1 95 ? -1.109 -10.308 -8.046 1.00 97.81 95 TRP A O 1
ATOM 754 N N . ALA A 1 96 ? -3.211 -10.983 -7.696 1.00 97.88 96 ALA A N 1
ATOM 755 C CA . ALA A 1 96 ? -2.890 -11.769 -6.510 1.00 97.88 96 ALA A CA 1
ATOM 756 C C . ALA A 1 96 ? -3.122 -13.258 -6.760 1.00 97.88 96 ALA A C 1
ATOM 758 O O . ALA A 1 96 ? -4.074 -13.641 -7.434 1.00 97.88 96 ALA A O 1
ATOM 759 N N . THR A 1 97 ? -2.251 -14.113 -6.235 1.00 97.44 97 THR A N 1
ATOM 760 C CA . THR A 1 97 ? -2.300 -15.557 -6.485 1.00 97.44 97 THR A CA 1
ATOM 761 C C . THR A 1 97 ? -2.068 -16.359 -5.220 1.00 97.44 97 THR A C 1
ATOM 763 O O . THR A 1 97 ? -1.158 -16.069 -4.444 1.00 97.44 97 THR A O 1
ATOM 766 N N . ARG A 1 98 ? -2.849 -17.428 -5.053 1.00 97.19 98 ARG A N 1
ATOM 767 C CA . ARG A 1 98 ? -2.608 -18.460 -4.033 1.00 97.19 98 ARG A CA 1
ATOM 768 C C . ARG A 1 98 ? -1.597 -19.525 -4.458 1.00 97.19 98 ARG A C 1
ATOM 770 O O . ARG A 1 98 ? -1.185 -20.372 -3.671 1.00 97.19 98 ARG A O 1
ATOM 777 N N . ARG A 1 99 ? -1.177 -19.494 -5.725 1.00 95.06 99 ARG A N 1
ATOM 778 C CA . ARG A 1 99 ? -0.329 -20.512 -6.363 1.00 95.06 99 ARG A CA 1
ATOM 779 C C . ARG A 1 99 ? 1.136 -20.096 -6.381 1.00 95.06 99 ARG A C 1
ATOM 781 O O . ARG A 1 99 ? 1.876 -20.421 -7.304 1.00 95.06 99 ARG A O 1
ATOM 788 N N . PHE A 1 100 ? 1.573 -19.370 -5.353 1.00 91.50 100 PHE A N 1
ATOM 789 C CA . PHE A 1 100 ? 2.930 -18.835 -5.297 1.00 91.50 100 PHE A CA 1
ATOM 790 C C . PHE A 1 100 ? 4.002 -19.929 -5.402 1.00 91.50 100 PHE A C 1
ATOM 792 O O . PHE A 1 100 ? 4.994 -19.742 -6.098 1.00 91.50 100 PHE A O 1
ATOM 799 N N . ARG A 1 101 ? 3.786 -21.100 -4.782 1.00 91.31 101 ARG A N 1
ATOM 800 C CA . ARG A 1 101 ? 4.718 -22.236 -4.900 1.00 91.31 101 ARG A CA 1
ATOM 801 C C . ARG A 1 101 ? 4.866 -22.721 -6.344 1.00 91.31 101 ARG A C 1
ATOM 803 O O . ARG A 1 101 ? 5.995 -22.851 -6.802 1.00 91.31 101 ARG A O 1
ATOM 810 N N . GLU A 1 102 ? 3.754 -22.892 -7.067 1.00 92.00 102 GLU A N 1
ATOM 811 C CA . GLU A 1 102 ? 3.770 -23.268 -8.492 1.00 92.00 102 GLU A CA 1
ATOM 812 C C . GLU A 1 102 ? 4.547 -22.234 -9.319 1.00 92.00 102 GLU A C 1
ATOM 814 O O . GLU A 1 102 ? 5.368 -22.598 -10.155 1.00 92.00 102 GLU A O 1
ATOM 819 N N . LEU A 1 103 ? 4.332 -20.938 -9.063 1.00 89.25 103 LEU A N 1
ATOM 820 C CA . LEU A 1 103 ? 5.041 -19.863 -9.765 1.00 89.25 103 LEU A CA 1
ATOM 821 C C . LEU A 1 103 ? 6.547 -19.870 -9.481 1.00 89.25 103 LEU A C 1
ATOM 823 O O . LEU A 1 103 ? 7.346 -19.679 -10.396 1.00 89.25 103 LEU A O 1
ATOM 827 N N . VAL A 1 104 ? 6.952 -20.113 -8.231 1.00 87.19 104 VAL A N 1
ATOM 828 C CA . VAL A 1 104 ? 8.369 -20.239 -7.859 1.00 87.19 104 VAL A CA 1
ATOM 829 C C . VAL A 1 104 ? 9.006 -21.454 -8.537 1.00 87.19 104 VAL A C 1
ATOM 831 O O . VAL A 1 104 ? 10.141 -21.364 -9.001 1.00 87.19 104 VAL A O 1
ATOM 834 N N . GLU A 1 105 ? 8.300 -22.580 -8.625 1.00 88.88 105 GLU A N 1
ATOM 835 C CA . GLU A 1 105 ? 8.777 -23.783 -9.318 1.00 88.88 105 GLU A CA 1
ATOM 836 C C . GLU A 1 105 ? 8.893 -23.575 -10.833 1.00 88.88 105 GLU A C 1
ATOM 838 O O . GLU A 1 105 ? 9.909 -23.949 -11.425 1.00 88.88 105 GLU A O 1
ATOM 843 N N . GLN A 1 106 ? 7.917 -22.911 -11.460 1.00 86.81 106 GLN A N 1
ATOM 844 C CA . GLN A 1 106 ? 7.990 -22.501 -12.870 1.00 86.81 106 GLN A CA 1
ATOM 845 C C . GLN A 1 106 ? 9.200 -21.599 -13.124 1.00 86.81 106 GLN A C 1
ATOM 847 O O . GLN A 1 106 ? 9.953 -21.815 -14.072 1.00 86.81 106 GLN A O 1
ATOM 852 N N . PHE A 1 107 ? 9.448 -20.641 -12.227 1.00 83.69 107 PHE A N 1
ATOM 853 C CA . PHE A 1 107 ? 10.605 -19.760 -12.326 1.00 83.69 107 PHE A CA 1
ATOM 854 C C . PHE A 1 107 ? 11.931 -20.520 -12.176 1.00 83.69 107 PHE A C 1
ATOM 856 O O . PHE A 1 107 ? 12.843 -20.339 -12.980 1.00 83.69 107 PHE A O 1
ATOM 863 N N . ARG A 1 108 ? 12.044 -21.403 -11.173 1.00 84.56 108 ARG A N 1
ATOM 864 C CA . ARG A 1 108 ? 13.265 -22.187 -10.909 1.00 84.56 108 ARG A CA 1
ATOM 865 C C . ARG A 1 108 ? 13.590 -23.186 -12.013 1.00 84.56 108 ARG A C 1
ATOM 867 O O . ARG A 1 108 ? 14.759 -23.384 -12.318 1.00 84.56 108 ARG A O 1
ATOM 874 N N . SER A 1 109 ? 12.576 -23.829 -12.581 1.00 86.69 109 SER A N 1
ATOM 875 C CA . SER A 1 109 ? 12.759 -24.845 -13.623 1.00 86.69 109 SER A CA 1
ATOM 876 C C . SER A 1 109 ? 13.114 -24.254 -14.989 1.00 86.69 109 SER A C 1
ATOM 878 O O . SER A 1 109 ? 13.493 -25.000 -15.887 1.00 86.69 109 SER A O 1
ATOM 880 N N . GLY A 1 110 ? 12.956 -22.937 -15.187 1.00 77.75 110 GLY A N 1
ATOM 881 C CA . GLY A 1 110 ? 13.068 -22.303 -16.505 1.00 77.75 110 GLY A CA 1
ATOM 882 C C . GLY A 1 110 ? 11.984 -22.759 -17.494 1.00 77.75 110 GLY A C 1
ATOM 883 O O . GLY A 1 110 ? 11.962 -22.305 -18.641 1.00 77.75 110 GLY A O 1
ATOM 884 N N . ALA A 1 111 ? 11.067 -23.631 -17.055 1.00 66.25 111 ALA A N 1
ATOM 885 C CA . ALA A 1 111 ? 9.949 -24.142 -17.825 1.00 66.25 111 ALA A CA 1
ATOM 886 C C . ALA A 1 111 ? 8.859 -23.065 -17.881 1.00 66.25 111 ALA A C 1
ATOM 888 O O . ALA A 1 111 ? 7.866 -23.095 -17.159 1.00 66.25 111 ALA A O 1
ATOM 889 N N . GLY A 1 112 ? 9.091 -22.074 -18.737 1.00 61.81 112 GLY A N 1
ATOM 890 C CA . GLY A 1 112 ? 8.210 -20.931 -18.921 1.00 61.81 112 GLY A CA 1
ATOM 891 C C . GLY A 1 112 ? 8.804 -19.668 -18.318 1.00 61.81 112 GLY A C 1
ATOM 892 O O . GLY A 1 112 ? 8.549 -19.316 -17.174 1.00 61.81 112 GLY A O 1
ATOM 893 N N . SER A 1 113 ? 9.493 -18.887 -19.151 1.00 74.19 113 SER A N 1
ATOM 894 C CA . SER A 1 113 ? 9.795 -17.475 -18.862 1.00 74.19 113 SER A CA 1
ATOM 895 C C . SER A 1 113 ? 8.535 -16.598 -18.760 1.00 74.19 113 SER A C 1
ATOM 897 O O . SER A 1 113 ? 8.632 -15.390 -18.542 1.00 74.19 113 SER A O 1
ATOM 899 N N . LYS A 1 114 ? 7.358 -17.203 -18.956 1.00 88.94 114 LYS A N 1
ATOM 900 C CA . LYS A 1 114 ? 6.062 -16.562 -19.106 1.00 88.94 114 LYS A CA 1
ATOM 901 C C . LYS A 1 114 ? 5.073 -17.177 -18.131 1.00 88.94 114 LYS A C 1
ATOM 903 O O . LYS A 1 114 ? 4.849 -18.384 -18.147 1.00 88.94 114 LYS A O 1
ATOM 908 N N . VAL A 1 115 ? 4.455 -16.324 -17.333 1.00 91.94 115 VAL A N 1
ATOM 909 C CA . VAL A 1 115 ? 3.396 -16.660 -16.385 1.00 91.94 115 VAL A CA 1
ATOM 910 C C . VAL A 1 115 ? 2.103 -15.974 -16.805 1.00 91.94 115 VAL A C 1
ATOM 912 O O . VAL A 1 115 ? 2.116 -14.996 -17.554 1.00 91.94 115 VAL A O 1
ATOM 915 N N . TYR A 1 116 ? 0.977 -16.489 -16.330 1.00 93.00 116 TYR A N 1
ATOM 916 C CA . TYR A 1 116 ? -0.332 -15.885 -16.543 1.00 93.00 116 TYR A CA 1
ATOM 917 C C . TYR A 1 116 ? -1.223 -16.114 -15.316 1.00 93.00 116 TYR A C 1
ATOM 919 O O . TYR A 1 116 ? -1.101 -17.155 -14.651 1.00 93.00 116 TYR A O 1
ATOM 927 N N . PRO A 1 117 ? -2.115 -15.161 -14.999 1.00 95.31 117 PRO A N 1
ATOM 928 C CA . PRO A 1 117 ? -3.100 -15.351 -13.949 1.00 95.31 117 PRO A CA 1
ATOM 929 C C . PRO A 1 117 ? -4.069 -16.475 -14.337 1.00 95.31 117 PRO A C 1
ATOM 931 O O . PRO A 1 117 ? -4.512 -16.583 -15.478 1.00 95.31 117 PRO A O 1
ATOM 934 N N . ASN A 1 118 ? -4.419 -17.320 -13.375 1.00 95.56 118 ASN A N 1
ATOM 935 C CA . ASN A 1 118 ? -5.417 -18.371 -13.515 1.00 95.56 118 ASN A CA 1
ATOM 936 C C . ASN A 1 118 ? -6.586 -18.090 -12.569 1.00 95.56 118 ASN A C 1
ATOM 938 O O . ASN A 1 118 ? -6.661 -18.616 -11.456 1.00 95.56 118 ASN A O 1
ATOM 942 N N . TYR A 1 119 ? -7.510 -17.254 -13.036 1.00 96.25 119 TYR A N 1
ATOM 943 C CA . TYR A 1 119 ? -8.695 -16.857 -12.275 1.00 96.25 119 TYR A CA 1
ATOM 944 C C . TYR A 1 119 ? -9.606 -18.050 -11.950 1.00 96.25 119 TYR A C 1
ATOM 946 O O . TYR A 1 119 ? -10.167 -18.118 -10.861 1.00 96.25 119 TYR A O 1
ATOM 954 N N . ALA A 1 120 ? -9.673 -19.057 -12.832 1.00 96.06 120 ALA A N 1
ATOM 955 C CA . ALA A 1 120 ? -10.410 -20.297 -12.571 1.00 96.06 120 ALA A CA 1
ATOM 956 C C . ALA A 1 120 ? -9.831 -21.091 -11.385 1.00 96.06 120 ALA A C 1
ATOM 958 O O . ALA A 1 120 ? -10.550 -21.820 -10.706 1.00 96.06 120 ALA A O 1
ATOM 959 N N . LYS A 1 121 ? -8.533 -20.926 -11.102 1.00 95.69 121 LYS A N 1
ATOM 960 C CA . LYS A 1 121 ? -7.868 -21.478 -9.920 1.00 95.69 121 LYS A CA 1
ATOM 961 C C . LYS A 1 121 ? -7.768 -20.481 -8.765 1.00 95.69 121 LYS A C 1
ATOM 963 O O . LYS A 1 121 ? -6.996 -20.748 -7.847 1.00 95.69 121 LYS A O 1
ATOM 968 N N . GLY A 1 122 ? -8.550 -19.405 -8.757 1.00 96.19 122 GLY A N 1
ATOM 969 C CA . GLY A 1 122 ? -8.664 -18.488 -7.621 1.00 96.19 122 GLY A CA 1
ATOM 970 C C . GLY A 1 122 ? -7.620 -17.376 -7.570 1.00 96.19 122 GLY A C 1
ATOM 971 O O . GLY A 1 122 ? -7.455 -16.778 -6.517 1.00 96.19 122 GLY A O 1
ATOM 972 N N . ASP A 1 123 ? -6.910 -17.086 -8.662 1.00 97.69 123 ASP A N 1
ATOM 973 C CA . ASP A 1 123 ? -6.172 -15.820 -8.740 1.00 97.69 123 ASP A CA 1
ATOM 974 C C . ASP A 1 123 ? -7.165 -14.636 -8.759 1.00 97.69 123 ASP A C 1
ATOM 976 O O . ASP A 1 123 ? -8.305 -14.780 -9.202 1.00 97.69 123 ASP A O 1
ATOM 980 N N . LEU A 1 124 ? -6.738 -13.462 -8.292 1.00 98.19 124 LEU A N 1
ATOM 981 C CA . LEU A 1 124 ? -7.560 -12.254 -8.183 1.00 98.19 124 LEU A CA 1
ATOM 982 C C . LEU A 1 124 ? -6.994 -11.141 -9.061 1.00 98.19 124 LEU A C 1
ATOM 984 O O . LEU A 1 124 ? -5.821 -10.786 -8.943 1.00 98.19 124 LEU A O 1
ATOM 988 N N . ALA A 1 125 ? -7.831 -10.582 -9.932 1.00 97.56 125 ALA A N 1
ATOM 989 C CA . ALA A 1 125 ? -7.478 -9.416 -10.735 1.00 97.56 125 ALA A CA 1
ATOM 990 C C . ALA A 1 125 ? -7.563 -8.132 -9.900 1.00 97.56 125 ALA A C 1
ATOM 992 O O . ALA A 1 125 ? -8.411 -8.027 -9.016 1.00 97.56 125 ALA A O 1
ATOM 993 N N . ALA A 1 126 ? -6.722 -7.146 -10.215 1.00 97.62 126 ALA A N 1
ATOM 994 C CA . ALA A 1 126 ? -6.925 -5.779 -9.747 1.00 97.62 126 ALA A CA 1
ATOM 995 C C . ALA A 1 126 ? -8.274 -5.215 -10.266 1.00 97.62 126 ALA A C 1
ATOM 997 O O . ALA A 1 126 ? -8.715 -5.611 -11.350 1.00 97.62 126 ALA A O 1
ATOM 998 N N . PRO A 1 127 ? -8.928 -4.280 -9.548 1.00 98.31 127 PRO A N 1
ATOM 999 C CA . PRO A 1 127 ? -8.479 -3.630 -8.316 1.00 98.31 127 PRO A CA 1
ATOM 1000 C C . PRO A 1 127 ? -8.758 -4.451 -7.050 1.00 98.31 127 PRO A C 1
ATOM 1002 O O . PRO A 1 127 ? -9.728 -5.200 -6.978 1.00 98.31 127 PRO A O 1
ATOM 1005 N N . PHE A 1 128 ? -7.934 -4.250 -6.023 1.00 98.38 128 PHE A N 1
ATOM 1006 C CA . PHE A 1 128 ? -8.189 -4.734 -4.664 1.00 98.38 128 PHE A CA 1
ATOM 1007 C C . PHE A 1 128 ? -7.419 -3.900 -3.636 1.00 98.38 128 PHE A C 1
ATOM 1009 O O . PHE A 1 128 ? -6.392 -3.287 -3.949 1.00 98.38 128 PHE A O 1
ATOM 1016 N N . ASP A 1 129 ? -7.908 -3.888 -2.400 1.00 98.56 129 ASP A N 1
ATOM 1017 C CA . ASP A 1 129 ? -7.266 -3.181 -1.297 1.00 98.56 129 ASP A CA 1
ATOM 1018 C C . ASP A 1 129 ? -6.121 -4.010 -0.716 1.00 98.56 129 ASP A C 1
ATOM 1020 O O . ASP A 1 129 ? -6.148 -5.237 -0.729 1.00 98.56 129 ASP A O 1
ATOM 1024 N N . VAL A 1 130 ? -5.099 -3.338 -0.197 1.00 98.12 130 VAL A N 1
ATOM 1025 C CA . VAL A 1 130 ? -3.982 -3.965 0.536 1.00 98.12 130 VAL A CA 1
ATOM 1026 C C . VAL A 1 130 ? -3.783 -3.343 1.918 1.00 98.12 130 VAL A C 1
ATOM 1028 O O . VAL A 1 130 ? -3.058 -3.885 2.749 1.00 98.12 130 VAL A O 1
ATOM 1031 N N . ALA A 1 131 ? -4.443 -2.218 2.194 1.00 98.38 131 ALA A N 1
ATOM 1032 C CA . ALA A 1 131 ? -4.606 -1.667 3.532 1.00 98.38 131 ALA A CA 1
ATOM 1033 C C . ALA A 1 131 ? -5.988 -1.027 3.667 1.00 98.38 131 ALA A C 1
ATOM 1035 O O . ALA A 1 131 ? -6.427 -0.317 2.761 1.00 98.38 131 ALA A O 1
ATOM 1036 N N . VAL A 1 132 ? -6.638 -1.225 4.813 1.00 98.69 132 VAL A N 1
ATOM 1037 C CA . VAL A 1 132 ? -7.948 -0.638 5.136 1.00 98.69 132 VAL A CA 1
ATOM 1038 C C . VAL A 1 132 ? -7.967 -0.122 6.576 1.00 98.69 132 VAL A C 1
ATOM 1040 O O . VAL A 1 132 ? -7.280 -0.652 7.451 1.00 98.69 132 VAL A O 1
ATOM 1043 N N . ALA A 1 133 ? -8.766 0.910 6.826 1.00 98.62 133 ALA A N 1
ATOM 1044 C CA . ALA A 1 133 ? -9.105 1.390 8.160 1.00 98.62 133 ALA A CA 1
ATOM 1045 C C . ALA A 1 133 ? -10.595 1.168 8.396 1.00 98.62 133 ALA A C 1
ATOM 1047 O O . ALA A 1 133 ? -11.398 1.374 7.488 1.00 98.62 133 ALA A O 1
ATOM 1048 N N . ALA A 1 134 ? -10.968 0.785 9.612 1.00 98.44 134 ALA A N 1
ATOM 1049 C CA . ALA A 1 134 ? -12.364 0.607 9.967 1.00 98.44 134 ALA A CA 1
ATOM 1050 C C . ALA A 1 134 ? -12.694 1.201 11.328 1.00 98.44 134 ALA A C 1
ATOM 1052 O O . ALA A 1 134 ? -11.887 1.180 12.259 1.00 98.44 134 ALA A O 1
ATOM 1053 N N . THR A 1 135 ? -13.897 1.745 11.434 1.00 98.12 135 THR A N 1
ATOM 1054 C CA . THR A 1 135 ? -14.461 2.288 12.667 1.00 98.12 135 THR A CA 1
ATOM 1055 C C . THR A 1 135 ? -15.739 1.541 13.002 1.00 98.12 135 THR A C 1
ATOM 1057 O O . THR A 1 135 ? -16.462 1.109 12.109 1.00 98.12 135 THR A O 1
ATOM 1060 N N . ARG A 1 136 ? -16.019 1.389 14.294 1.00 97.50 136 ARG A N 1
ATOM 1061 C CA . ARG A 1 136 ? -17.295 0.900 14.805 1.00 97.50 136 ARG A CA 1
ATOM 1062 C C . ARG A 1 136 ? -17.886 1.968 15.710 1.00 97.50 136 ARG A C 1
ATOM 1064 O O . ARG A 1 136 ? -17.251 2.349 16.696 1.00 97.50 136 ARG A O 1
ATOM 1071 N N . ALA A 1 137 ? -19.067 2.475 15.371 1.00 95.06 137 ALA A N 1
ATOM 1072 C CA . ALA A 1 137 ? -19.780 3.412 16.231 1.00 95.06 137 ALA A CA 1
ATOM 1073 C C . ALA A 1 137 ? -20.231 2.712 17.522 1.00 95.06 137 ALA A C 1
ATOM 1075 O O . ALA A 1 137 ? -20.580 1.533 17.516 1.00 95.06 137 ALA A O 1
ATOM 1076 N N . SER A 1 138 ? -20.245 3.438 18.642 1.00 89.38 138 SER A N 1
ATOM 1077 C CA . SER A 1 138 ? -20.873 2.920 19.856 1.00 89.38 138 SER A CA 1
ATOM 1078 C C . SER A 1 138 ? -22.380 2.835 19.637 1.00 89.38 138 SER A C 1
ATOM 1080 O O . SER A 1 138 ? -23.044 3.872 19.554 1.00 89.38 138 SER A O 1
ATOM 1082 N N . SER A 1 139 ? -22.928 1.627 19.593 1.00 80.00 139 SER A N 1
ATOM 1083 C CA . SER A 1 139 ? -24.367 1.420 19.679 1.00 80.00 139 SER A CA 1
ATOM 1084 C C . SER A 1 139 ? -24.778 1.680 21.129 1.00 80.00 139 SER A C 1
ATOM 1086 O O . SER A 1 139 ? -24.661 0.817 22.002 1.00 80.00 139 SER A O 1
ATOM 1088 N N . THR A 1 140 ? -25.190 2.910 21.434 1.00 72.88 140 THR A N 1
ATOM 1089 C CA . THR A 1 140 ? -25.995 3.124 22.639 1.00 72.88 140 THR A CA 1
ATOM 1090 C C . THR A 1 140 ? -27.368 2.562 22.297 1.00 72.88 140 THR A C 1
ATOM 1092 O O . THR A 1 140 ? -27.965 3.079 21.352 1.00 72.88 140 THR A O 1
ATOM 1095 N N . PRO A 1 141 ? -27.854 1.507 22.983 1.00 66.69 141 PRO A N 1
ATOM 1096 C CA . PRO A 1 141 ? -29.221 1.053 22.782 1.00 66.69 141 PRO A CA 1
ATOM 1097 C C . PRO A 1 141 ? -30.102 2.283 22.934 1.00 66.69 141 PRO A C 1
ATOM 1099 O O . PRO A 1 141 ? -29.943 3.010 23.923 1.00 66.69 141 PRO A O 1
ATOM 1102 N N . ALA A 1 142 ? -30.938 2.573 21.934 1.00 63.78 142 ALA A N 1
ATOM 1103 C CA . ALA A 1 142 ? -31.934 3.622 22.064 1.00 63.78 142 ALA A CA 1
ATOM 1104 C C . ALA A 1 142 ? -32.609 3.388 23.416 1.00 63.78 142 ALA A C 1
ATOM 1106 O O . ALA A 1 142 ? -33.109 2.291 23.658 1.00 63.78 142 ALA A O 1
ATOM 1107 N N . GLN A 1 143 ? -32.480 4.345 24.339 1.00 56.47 143 GLN A N 1
ATOM 1108 C CA . GLN A 1 143 ? -33.063 4.239 25.669 1.00 56.47 143 GLN A CA 1
ATOM 1109 C C . GLN A 1 143 ? -34.578 4.229 25.487 1.00 56.47 143 GLN A C 1
ATOM 1111 O O . GLN A 1 143 ? -35.230 5.268 25.544 1.00 56.47 143 GLN A O 1
ATOM 1116 N N . THR A 1 144 ? -35.144 3.057 25.219 1.00 60.84 144 THR A N 1
ATOM 1117 C CA . THR A 1 144 ? -36.570 2.820 25.337 1.00 60.84 144 THR A CA 1
ATOM 1118 C C . THR A 1 144 ? -36.856 3.009 26.815 1.00 60.84 144 THR A C 1
ATOM 1120 O O . THR A 1 144 ? -36.370 2.239 27.646 1.00 60.84 144 THR A O 1
ATOM 1123 N N . GLN A 1 145 ? -37.522 4.117 27.146 1.00 61.69 145 GLN A N 1
ATOM 1124 C CA . GLN A 1 145 ? -37.854 4.481 28.518 1.00 61.69 145 GLN A CA 1
ATOM 1125 C C . GLN A 1 145 ? -38.395 3.251 29.259 1.00 61.69 145 GLN A C 1
ATOM 1127 O O . GLN A 1 145 ? -39.244 2.543 28.706 1.00 61.69 145 GLN A O 1
ATOM 1132 N N . PRO A 1 146 ? -37.900 2.971 30.478 1.00 58.84 146 PRO A N 1
ATOM 1133 C CA . PRO A 1 146 ? -38.296 1.793 31.228 1.00 58.84 146 PRO A CA 1
ATOM 1134 C C . PRO A 1 146 ? -39.794 1.881 31.510 1.00 58.84 146 PRO A C 1
ATOM 1136 O O . PRO A 1 146 ? -40.236 2.623 32.384 1.00 58.84 146 PRO A O 1
ATOM 1139 N N . THR A 1 147 ? -40.580 1.126 30.746 1.00 61.50 147 THR A N 1
ATOM 1140 C CA . THR A 1 147 ? -41.968 0.864 31.100 1.00 61.50 147 THR A CA 1
ATOM 1141 C C . THR A 1 147 ? -41.894 -0.202 32.178 1.00 61.50 147 THR A C 1
ATOM 1143 O O . THR A 1 147 ? -41.558 -1.356 31.922 1.00 61.50 147 THR A O 1
ATOM 1146 N N . THR A 1 148 ? -42.069 0.235 33.417 1.00 65.81 148 THR A N 1
ATOM 1147 C CA . THR A 1 148 ? -42.130 -0.584 34.621 1.00 65.81 148 THR A CA 1
ATOM 1148 C C . THR A 1 148 ? -43.057 -1.773 34.374 1.00 65.81 148 THR A C 1
ATOM 1150 O O . THR A 1 148 ? -44.254 -1.560 34.210 1.00 65.81 148 THR A O 1
ATOM 1153 N N . THR A 1 149 ? -42.527 -3.001 34.320 1.00 60.03 149 THR A N 1
ATOM 1154 C CA . THR A 1 149 ? -43.058 -4.209 34.990 1.00 60.03 149 THR A CA 1
ATOM 1155 C C . THR A 1 149 ? -42.337 -5.475 34.502 1.00 60.03 149 THR A C 1
ATOM 1157 O O . THR A 1 149 ? -42.368 -5.819 33.328 1.00 60.03 149 THR A O 1
ATOM 1160 N N . GLN A 1 150 ? -41.789 -6.187 35.491 1.00 55.47 150 GLN A N 1
ATOM 1161 C CA . GLN A 1 150 ? -41.405 -7.605 35.542 1.00 55.47 150 GLN A CA 1
ATOM 1162 C C . GLN A 1 150 ? -40.015 -8.053 35.066 1.00 55.47 150 GLN A C 1
ATOM 1164 O O . GLN A 1 150 ? -39.596 -7.928 33.921 1.00 55.47 150 GLN A O 1
ATOM 1169 N N . ALA A 1 151 ? -39.335 -8.639 36.054 1.00 62.75 151 ALA A N 1
ATOM 1170 C CA . ALA A 1 151 ? -38.021 -9.235 36.032 1.00 62.75 151 ALA A CA 1
ATOM 1171 C C . ALA A 1 151 ? -38.047 -10.587 35.310 1.00 62.75 151 ALA A C 1
ATOM 1173 O O . ALA A 1 151 ? -38.531 -11.584 35.844 1.00 62.75 151 ALA A O 1
ATOM 1174 N N . ALA A 1 152 ? -37.472 -10.617 34.116 1.00 62.31 152 ALA A N 1
ATOM 1175 C CA . ALA A 1 152 ? -36.948 -11.826 33.506 1.00 62.31 152 ALA A CA 1
ATOM 1176 C C . ALA A 1 152 ? -35.498 -11.536 33.115 1.00 62.31 152 ALA A C 1
ATOM 1178 O O . ALA A 1 152 ? -35.207 -10.501 32.516 1.00 62.31 152 ALA A O 1
ATOM 1179 N N . THR A 1 153 ? -34.592 -12.421 33.522 1.00 67.75 153 THR A N 1
ATOM 1180 C CA . THR A 1 153 ? -33.141 -12.348 33.331 1.00 67.75 153 THR A CA 1
ATOM 1181 C C . THR A 1 153 ? -32.807 -12.376 31.837 1.00 67.75 153 THR A C 1
ATOM 1183 O O . THR A 1 153 ? -32.552 -13.433 31.264 1.00 67.75 153 THR A O 1
ATOM 1186 N N . ALA A 1 154 ? -32.884 -11.221 31.178 1.00 64.94 154 ALA A N 1
ATOM 1187 C CA . ALA A 1 154 ? -32.497 -11.082 29.785 1.00 64.94 154 ALA A CA 1
ATOM 1188 C C . ALA A 1 154 ? -30.971 -11.243 29.662 1.00 64.94 154 ALA A C 1
ATOM 1190 O O . ALA A 1 154 ? -30.241 -10.763 30.536 1.00 64.94 154 ALA A O 1
ATOM 1191 N N . PRO A 1 155 ? -30.482 -11.923 28.609 1.00 65.62 155 PRO A N 1
ATOM 1192 C CA . PRO A 1 155 ? -29.055 -12.072 28.371 1.00 65.62 155 PRO A CA 1
ATOM 1193 C C . PRO A 1 155 ? -28.408 -10.691 28.266 1.00 65.62 155 PRO A C 1
ATOM 1195 O O . PRO A 1 155 ? -28.948 -9.790 27.623 1.00 65.62 155 PRO A O 1
ATOM 1198 N N . ASP A 1 156 ? -27.269 -10.552 28.939 1.00 68.31 156 ASP A N 1
ATOM 1199 C CA . ASP A 1 156 ? -26.481 -9.332 29.068 1.00 68.31 156 ASP A CA 1
ATOM 1200 C C . ASP A 1 156 ? -26.146 -8.788 27.667 1.00 68.31 156 ASP A C 1
ATOM 1202 O O . ASP A 1 156 ? -25.246 -9.280 26.983 1.00 68.31 156 ASP A O 1
ATOM 1206 N N . GLN A 1 157 ? -26.940 -7.828 27.178 1.00 64.56 157 GLN A N 1
ATOM 1207 C CA . GLN A 1 157 ? -26.702 -7.185 25.889 1.00 64.56 157 GLN A CA 1
ATOM 1208 C C . GLN A 1 157 ? -25.444 -6.331 26.025 1.00 64.56 157 GLN A C 1
ATOM 1210 O O . GLN A 1 157 ? -25.472 -5.184 26.476 1.00 64.56 157 GLN A O 1
ATOM 1215 N N . GLN A 1 158 ? -24.314 -6.936 25.669 1.00 71.19 158 GLN A N 1
ATOM 1216 C CA . GLN A 1 158 ? -22.991 -6.366 25.834 1.00 71.19 158 GLN A CA 1
ATOM 1217 C C . GLN A 1 158 ? -22.879 -5.063 25.036 1.00 71.19 158 GLN A C 1
ATOM 1219 O O . GLN A 1 158 ? -22.825 -5.054 23.807 1.00 71.19 158 GLN A O 1
ATOM 1224 N N . ARG A 1 159 ? -22.848 -3.933 25.750 1.00 75.88 159 ARG A N 1
ATOM 1225 C CA . ARG A 1 159 ? -22.714 -2.602 25.151 1.00 75.88 159 ARG A CA 1
ATOM 1226 C C . ARG A 1 159 ? -21.430 -2.532 24.326 1.00 75.88 159 ARG A C 1
ATOM 1228 O O . ARG A 1 159 ? -20.324 -2.590 24.869 1.00 75.88 159 ARG A O 1
ATOM 1235 N N . VAL A 1 160 ? -21.578 -2.343 23.020 1.00 82.12 160 VAL A N 1
ATOM 1236 C CA . VAL A 1 160 ? -20.441 -2.240 22.108 1.00 82.12 160 VAL A CA 1
ATOM 1237 C C . VAL A 1 160 ? -19.799 -0.858 22.247 1.00 82.12 160 VAL A C 1
ATOM 1239 O O . VAL A 1 160 ? -20.427 0.179 22.022 1.00 82.12 160 VAL A O 1
ATOM 1242 N N . LYS A 1 161 ? -18.530 -0.831 22.669 1.00 88.88 161 LYS A N 1
ATOM 1243 C CA . LYS A 1 161 ? -17.732 0.401 22.749 1.00 88.88 161 LYS A CA 1
ATOM 1244 C C . LYS A 1 161 ? -17.324 0.852 21.345 1.00 88.88 161 LYS A C 1
ATOM 1246 O O . LYS A 1 161 ? -17.101 0.020 20.469 1.00 88.88 161 LYS A O 1
ATOM 1251 N N . SER A 1 162 ? -17.181 2.167 21.160 1.00 94.06 162 SER A N 1
ATOM 1252 C CA . SER A 1 162 ? -16.581 2.720 19.941 1.00 94.06 162 SER A CA 1
ATOM 1253 C C . SER A 1 162 ? -15.170 2.159 19.771 1.00 94.06 162 SER A C 1
ATOM 1255 O O . SER A 1 162 ? -14.391 2.147 20.728 1.00 94.06 162 SER A O 1
ATOM 1257 N N . ALA A 1 163 ? -14.863 1.666 18.576 1.00 97.06 163 ALA A N 1
ATOM 1258 C CA . ALA A 1 163 ? -13.600 1.004 18.282 1.00 97.06 163 ALA A CA 1
ATOM 1259 C C . ALA A 1 163 ? -13.075 1.413 16.904 1.00 97.06 163 ALA A C 1
ATOM 1261 O O . ALA A 1 163 ? -13.833 1.796 16.011 1.00 97.06 163 ALA A O 1
ATOM 1262 N N . ARG A 1 164 ? -11.757 1.332 16.732 1.00 98.19 164 ARG A N 1
ATOM 1263 C CA . ARG A 1 164 ? -11.054 1.619 15.481 1.00 98.19 164 ARG A CA 1
ATOM 1264 C C . ARG A 1 164 ? -10.029 0.521 15.236 1.00 98.19 164 ARG A C 1
ATOM 1266 O O . ARG A 1 164 ? -9.364 0.107 16.183 1.00 98.19 164 ARG A O 1
ATOM 1273 N N . ILE A 1 165 ? -9.882 0.084 13.991 1.00 98.38 165 ILE A N 1
ATOM 1274 C CA . ILE A 1 165 ? -8.833 -0.850 13.577 1.00 98.38 165 ILE A CA 1
ATOM 1275 C C . ILE A 1 165 ? -8.196 -0.403 12.265 1.00 98.38 165 ILE A C 1
ATOM 1277 O O . ILE A 1 165 ? -8.816 0.275 11.447 1.00 98.38 165 ILE A O 1
ATOM 1281 N N . VAL A 1 166 ? -6.950 -0.819 12.062 1.00 98.44 166 VAL A N 1
ATOM 1282 C CA . VAL A 1 166 ? -6.246 -0.710 10.785 1.00 98.44 166 VAL A CA 1
ATOM 1283 C C . VAL A 1 166 ? -5.719 -2.094 10.438 1.00 98.44 166 VAL A C 1
ATOM 1285 O O . VAL A 1 166 ? -5.094 -2.744 11.274 1.00 98.44 166 VAL A O 1
ATOM 1288 N N . VAL A 1 167 ? -5.978 -2.546 9.214 1.00 98.25 167 VAL A N 1
ATOM 1289 C CA . VAL A 1 167 ? -5.496 -3.831 8.699 1.00 98.25 167 VAL A CA 1
ATOM 1290 C C . VAL A 1 167 ? -4.525 -3.550 7.561 1.00 98.25 167 VAL A C 1
ATOM 1292 O O . VAL A 1 167 ? -4.877 -2.879 6.591 1.00 98.25 167 VAL A O 1
ATOM 1295 N N . LEU A 1 168 ? -3.296 -4.052 7.693 1.00 98.12 168 LEU A N 1
ATOM 1296 C CA . LEU A 1 168 ? -2.214 -3.865 6.728 1.00 98.12 168 LEU A CA 1
ATOM 1297 C C . LEU A 1 168 ? -1.798 -5.223 6.156 1.00 98.12 168 LEU A C 1
ATOM 1299 O O . LEU A 1 168 ? -1.248 -6.057 6.873 1.00 98.12 168 LEU A O 1
ATOM 1303 N N . GLY A 1 169 ? -1.993 -5.430 4.857 1.00 97.38 169 GLY A N 1
ATOM 1304 C CA . GLY A 1 169 ? -1.602 -6.648 4.146 1.00 97.38 169 GLY A CA 1
ATOM 1305 C C . GLY A 1 169 ? -0.113 -6.718 3.790 1.00 97.38 169 GLY A C 1
ATOM 1306 O O . GLY A 1 169 ? 0.229 -7.328 2.791 1.00 97.38 169 GLY A O 1
ATOM 1307 N N . MET A 1 170 ? 0.781 -6.047 4.530 1.00 95.25 170 MET A N 1
ATOM 1308 C CA . MET A 1 170 ? 2.174 -5.787 4.107 1.00 95.25 170 MET A CA 1
ATOM 1309 C C . MET A 1 170 ? 3.227 -5.942 5.213 1.00 95.25 170 MET A C 1
ATOM 1311 O O . MET A 1 170 ? 4.199 -5.191 5.261 1.00 95.25 170 MET A O 1
ATOM 1315 N N . GLY A 1 171 ? 3.062 -6.921 6.106 1.00 90.00 171 GLY A N 1
ATOM 1316 C CA . GLY A 1 171 ? 3.872 -7.047 7.329 1.00 90.00 171 GLY A CA 1
ATOM 1317 C C . GLY A 1 171 ? 5.396 -7.069 7.126 1.00 90.00 171 GLY A C 1
ATOM 1318 O O . GLY A 1 171 ? 6.119 -6.434 7.888 1.00 90.00 171 GLY A O 1
ATOM 1319 N N . GLN A 1 172 ? 5.902 -7.722 6.072 1.00 92.50 172 GLN A N 1
ATOM 1320 C CA . GLN A 1 172 ? 7.350 -7.786 5.795 1.00 92.50 172 GLN A CA 1
ATOM 1321 C C . GLN A 1 172 ? 7.968 -6.410 5.495 1.00 92.50 172 GLN A C 1
ATOM 1323 O O . GLN A 1 172 ? 9.137 -6.174 5.800 1.00 92.50 172 GLN A O 1
ATOM 1328 N N . SER A 1 173 ? 7.165 -5.481 4.968 1.00 93.25 173 SER A N 1
ATOM 1329 C CA . SER A 1 173 ? 7.584 -4.120 4.600 1.00 93.25 173 SER A CA 1
ATOM 1330 C C . SER A 1 173 ? 7.861 -3.206 5.797 1.00 93.25 173 SER A C 1
ATOM 1332 O O . SER A 1 173 ? 8.203 -2.038 5.608 1.00 93.25 173 SER A O 1
ATOM 1334 N N . LEU A 1 174 ? 7.634 -3.707 7.012 1.00 93.38 174 LEU A N 1
ATOM 1335 C CA . LEU A 1 174 ? 7.727 -2.971 8.271 1.00 93.38 174 LEU A CA 1
ATOM 1336 C C . LEU A 1 174 ? 8.814 -3.539 9.196 1.00 93.38 174 LEU A C 1
ATOM 1338 O O . LEU A 1 174 ? 8.890 -3.164 10.360 1.00 93.38 174 LEU A O 1
ATOM 1342 N N . THR A 1 175 ? 9.633 -4.463 8.692 1.00 92.88 175 THR A N 1
ATOM 1343 C CA . THR A 1 175 ? 10.754 -5.047 9.435 1.00 92.88 175 THR A CA 1
ATOM 1344 C C . THR A 1 175 ? 11.996 -4.159 9.344 1.00 92.88 175 THR A C 1
ATOM 1346 O O . THR A 1 175 ? 12.190 -3.455 8.350 1.00 92.88 175 THR A O 1
ATOM 1349 N N . ASP A 1 176 ? 12.874 -4.217 10.348 1.00 89.00 176 ASP A N 1
ATOM 1350 C CA . ASP A 1 176 ? 14.082 -3.379 10.411 1.00 89.00 176 ASP A CA 1
ATOM 1351 C C . ASP A 1 176 ? 14.968 -3.530 9.173 1.00 89.00 176 ASP A C 1
ATOM 1353 O O . ASP A 1 176 ? 15.421 -2.535 8.607 1.00 89.00 176 ASP A O 1
ATOM 1357 N N . GLY A 1 177 ? 15.167 -4.765 8.702 1.00 87.50 177 GLY A N 1
ATOM 1358 C CA . GLY A 1 177 ? 15.941 -5.033 7.488 1.00 87.50 177 GLY A CA 1
ATOM 1359 C C . GLY A 1 177 ? 15.363 -4.318 6.267 1.00 87.50 177 GLY A C 1
ATOM 1360 O O . GLY A 1 177 ? 16.108 -3.783 5.457 1.00 87.50 177 GLY A O 1
ATOM 1361 N N . TYR A 1 178 ? 14.039 -4.220 6.175 1.00 88.31 178 TYR A N 1
ATOM 1362 C CA . TYR A 1 178 ? 13.376 -3.530 5.076 1.00 88.31 178 TYR A CA 1
ATOM 1363 C C . TYR A 1 178 ? 13.453 -2.000 5.192 1.00 88.31 178 TYR A C 1
ATOM 1365 O O . TYR A 1 178 ? 13.632 -1.301 4.195 1.00 88.31 178 TYR A O 1
ATOM 1373 N N . LEU A 1 179 ? 13.320 -1.465 6.407 1.00 91.50 179 LEU A N 1
ATOM 1374 C CA . LEU A 1 179 ? 13.282 -0.019 6.653 1.00 91.50 179 LEU A CA 1
ATOM 1375 C C . LEU A 1 179 ? 14.669 0.637 6.679 1.00 91.50 179 LEU A C 1
ATOM 1377 O O . LEU A 1 179 ? 14.768 1.856 6.528 1.00 91.50 179 LEU A O 1
ATOM 1381 N N . THR A 1 180 ? 15.734 -0.143 6.873 1.00 92.00 180 THR A N 1
ATOM 1382 C CA . THR A 1 180 ? 17.105 0.374 7.015 1.00 92.00 180 THR A CA 1
ATOM 1383 C C . THR A 1 180 ? 17.997 0.096 5.810 1.00 92.00 180 THR A C 1
ATOM 1385 O O . THR A 1 180 ? 18.942 0.852 5.580 1.00 92.00 180 THR A O 1
ATOM 1388 N N . GLN A 1 181 ? 17.715 -0.944 5.021 1.00 92.56 181 GLN A N 1
ATOM 1389 C CA . GLN A 1 181 ? 18.586 -1.328 3.913 1.00 92.56 181 GLN A CA 1
ATOM 1390 C C . GLN A 1 181 ? 18.277 -0.546 2.629 1.00 92.56 181 GLN A C 1
ATOM 1392 O O . GLN A 1 181 ? 17.108 -0.378 2.269 1.00 92.56 181 GLN A O 1
ATOM 1397 N N . PRO A 1 182 ? 19.311 -0.100 1.891 1.00 91.75 182 PRO A N 1
ATOM 1398 C CA . PRO A 1 182 ? 19.132 0.436 0.551 1.00 91.75 182 PRO A CA 1
ATOM 1399 C C . PRO A 1 182 ? 18.430 -0.574 -0.352 1.00 91.75 182 PRO A C 1
ATOM 1401 O O . PRO A 1 182 ? 18.741 -1.766 -0.339 1.00 91.75 182 PRO A O 1
ATOM 1404 N N . VAL A 1 183 ? 17.504 -0.086 -1.169 1.00 89.69 183 VAL A N 1
ATOM 1405 C CA . VAL A 1 183 ? 16.753 -0.934 -2.094 1.00 89.69 183 VAL A CA 1
ATOM 1406 C C . VAL A 1 183 ? 17.396 -0.825 -3.474 1.00 89.69 183 VAL A C 1
ATOM 1408 O O . VAL A 1 183 ? 17.611 0.300 -3.938 1.00 89.69 183 VAL A O 1
ATOM 1411 N N . PRO A 1 184 ? 17.716 -1.941 -4.156 1.00 89.81 184 PRO A N 1
ATOM 1412 C CA . PRO A 1 184 ? 18.128 -1.871 -5.551 1.00 89.81 184 PRO A CA 1
ATOM 1413 C C . PRO A 1 184 ? 16.983 -1.290 -6.377 1.00 89.81 184 PRO A C 1
ATOM 1415 O O . PRO A 1 184 ? 15.831 -1.592 -6.115 1.00 89.81 184 PRO A O 1
ATOM 1418 N N . VAL A 1 185 ? 17.275 -0.443 -7.354 1.00 85.62 185 VAL A N 1
ATOM 1419 C CA . VAL A 1 185 ? 16.320 0.041 -8.351 1.00 85.62 185 VAL A CA 1
ATOM 1420 C C . VAL A 1 185 ? 16.972 -0.096 -9.709 1.00 85.62 185 VAL A C 1
ATOM 1422 O O . VAL A 1 185 ? 18.081 0.392 -9.931 1.00 85.62 185 VAL A O 1
ATOM 1425 N N . GLN A 1 186 ? 16.275 -0.770 -10.617 1.00 84.56 186 GLN A N 1
ATOM 1426 C CA . GLN A 1 186 ? 16.706 -0.889 -12.000 1.00 84.56 186 GLN A CA 1
ATOM 1427 C C . GLN A 1 186 ? 16.138 0.271 -12.824 1.00 84.56 186 GLN A C 1
ATOM 1429 O O . GLN A 1 186 ? 14.923 0.476 -12.855 1.00 84.56 186 GLN A O 1
ATOM 1434 N N . ASP A 1 187 ? 17.010 1.038 -13.475 1.00 83.75 187 ASP A N 1
ATOM 1435 C CA . ASP A 1 187 ? 16.598 2.103 -14.390 1.00 83.75 187 ASP A CA 1
ATOM 1436 C C . ASP A 1 187 ? 16.167 1.552 -15.765 1.00 83.75 187 ASP A C 1
ATOM 1438 O O . ASP A 1 187 ? 16.289 0.361 -16.061 1.00 83.75 187 ASP A O 1
ATOM 1442 N N . ALA A 1 188 ? 15.669 2.428 -16.643 1.00 79.44 188 ALA A N 1
ATOM 1443 C CA . ALA A 1 188 ? 15.243 2.050 -17.995 1.00 79.44 188 ALA A CA 1
ATOM 1444 C C . ALA A 1 188 ? 16.386 1.519 -18.886 1.00 79.44 188 ALA A C 1
ATOM 1446 O O . ALA A 1 188 ? 16.121 0.897 -19.910 1.00 79.44 188 ALA A O 1
ATOM 1447 N N . LYS A 1 189 ? 17.648 1.770 -18.518 1.00 86.69 189 LYS A N 1
ATOM 1448 C CA . LYS A 1 189 ? 18.838 1.263 -19.217 1.00 86.69 189 LYS A CA 1
ATOM 1449 C C . LYS A 1 189 ? 19.305 -0.081 -18.652 1.00 86.69 189 LYS A C 1
ATOM 1451 O O . LYS A 1 189 ? 20.281 -0.638 -19.143 1.00 86.69 189 LYS A O 1
ATOM 1456 N N . GLY A 1 190 ? 18.625 -0.595 -17.629 1.00 85.00 190 GLY A N 1
ATOM 1457 C CA . GLY A 1 190 ? 18.982 -1.826 -16.944 1.00 85.00 190 GLY A CA 1
ATOM 1458 C C . GLY A 1 190 ? 20.051 -1.657 -15.863 1.00 85.00 190 GLY A C 1
ATOM 1459 O O . GLY A 1 190 ? 20.422 -2.655 -15.248 1.00 85.00 190 GLY A O 1
ATOM 1460 N N . THR A 1 191 ? 20.516 -0.435 -15.593 1.00 90.69 191 THR A N 1
ATOM 1461 C CA . THR A 1 191 ? 21.479 -0.148 -14.523 1.00 90.69 191 THR A CA 1
ATOM 1462 C C . THR A 1 191 ? 20.806 -0.342 -13.178 1.00 90.69 191 THR A C 1
ATOM 1464 O O . THR A 1 191 ? 19.761 0.252 -12.910 1.00 90.69 191 THR A O 1
ATOM 1467 N N . VAL A 1 192 ? 21.415 -1.144 -12.310 1.00 90.94 192 VAL A N 1
ATOM 1468 C CA . VAL A 1 192 ? 20.959 -1.300 -10.929 1.00 90.94 192 VAL A CA 1
ATOM 1469 C C . VAL A 1 192 ? 21.679 -0.271 -10.068 1.00 90.94 192 VAL A C 1
ATOM 1471 O O . VAL A 1 192 ? 22.901 -0.294 -9.958 1.00 90.94 192 VAL A O 1
ATOM 1474 N N . THR A 1 193 ? 20.923 0.634 -9.456 1.00 92.69 193 THR A N 1
ATOM 1475 C CA . THR A 1 193 ? 21.439 1.594 -8.472 1.00 92.69 193 THR A CA 1
ATOM 1476 C C . THR A 1 193 ? 20.832 1.303 -7.108 1.00 92.69 193 THR A C 1
ATOM 1478 O O . THR A 1 193 ? 19.699 0.838 -7.016 1.00 92.69 193 THR A O 1
ATOM 1481 N N . LEU A 1 194 ? 21.586 1.534 -6.036 1.00 92.81 194 LEU A N 1
ATOM 1482 C CA . LEU A 1 194 ? 21.046 1.469 -4.682 1.00 92.81 194 LEU A CA 1
ATOM 1483 C C . LEU A 1 194 ? 20.483 2.840 -4.330 1.00 92.81 194 LEU A C 1
ATOM 1485 O O . LEU A 1 194 ? 21.168 3.850 -4.478 1.00 92.81 194 LEU A O 1
ATOM 1489 N N . VAL A 1 195 ? 19.242 2.867 -3.866 1.00 89.81 195 VAL A N 1
ATOM 1490 C CA . VAL A 1 195 ? 18.594 4.091 -3.396 1.00 89.81 195 VAL A CA 1
ATOM 1491 C C . VAL A 1 195 ? 18.206 3.949 -1.936 1.00 89.81 195 VAL A C 1
ATOM 1493 O O . VAL A 1 195 ? 18.049 2.835 -1.428 1.00 89.81 195 VAL A O 1
ATOM 1496 N N . ASP A 1 196 ? 18.013 5.089 -1.279 1.00 89.69 196 ASP A N 1
ATOM 1497 C CA . ASP A 1 196 ? 17.622 5.135 0.124 1.00 89.69 196 ASP A CA 1
ATOM 1498 C C . ASP A 1 196 ? 16.375 4.278 0.410 1.00 89.69 196 ASP A C 1
ATOM 1500 O O . ASP A 1 196 ? 15.475 4.166 -0.448 1.00 89.69 196 ASP A O 1
ATOM 1504 N N . PRO A 1 197 ? 16.306 3.684 1.618 1.00 88.00 197 PRO A N 1
ATOM 1505 C CA . PRO A 1 197 ? 15.170 2.879 2.033 1.00 88.00 197 PRO A CA 1
ATOM 1506 C C . PRO A 1 197 ? 13.860 3.680 1.981 1.00 88.00 197 PRO A C 1
ATOM 1508 O O . PRO A 1 197 ? 13.859 4.906 2.155 1.00 88.00 197 PRO A O 1
ATOM 1511 N N . PRO A 1 198 ? 12.715 3.008 1.780 1.00 86.06 198 PRO A N 1
ATOM 1512 C CA . PRO A 1 198 ? 11.401 3.639 1.715 1.00 86.06 198 PRO A CA 1
ATOM 1513 C C . PRO A 1 198 ? 10.919 4.049 3.119 1.00 86.06 198 PRO A C 1
ATOM 1515 O O . PRO A 1 198 ? 10.021 3.435 3.689 1.00 86.06 198 PRO A O 1
ATOM 1518 N N . ARG A 1 199 ? 11.507 5.107 3.692 1.00 87.38 199 ARG A N 1
ATOM 1519 C CA . ARG A 1 199 ? 11.207 5.569 5.065 1.00 87.38 199 ARG A CA 1
ATOM 1520 C C . ARG A 1 199 ? 9.724 5.889 5.288 1.00 87.38 199 ARG A C 1
ATOM 1522 O O . ARG A 1 199 ? 9.217 5.684 6.384 1.00 87.38 199 ARG A O 1
ATOM 1529 N N . ALA A 1 200 ? 9.016 6.299 4.235 1.00 91.69 200 ALA A N 1
ATOM 1530 C CA . ALA A 1 200 ? 7.583 6.588 4.277 1.00 91.69 200 ALA A CA 1
ATOM 1531 C C . ALA A 1 200 ? 6.701 5.365 4.601 1.00 91.69 200 ALA A C 1
ATOM 1533 O O . ALA A 1 200 ? 5.536 5.528 4.955 1.00 91.69 200 ALA A O 1
ATOM 1534 N N . ASN A 1 201 ? 7.232 4.141 4.522 1.00 94.19 201 ASN A N 1
ATOM 1535 C CA . ASN A 1 201 ? 6.522 2.952 4.988 1.00 94.19 201 ASN A CA 1
ATOM 1536 C C . ASN A 1 201 ? 6.255 2.992 6.498 1.00 94.19 201 ASN A C 1
ATOM 1538 O O . ASN A 1 201 ? 5.171 2.614 6.942 1.00 94.19 201 ASN A O 1
ATOM 1542 N N . ALA A 1 202 ? 7.230 3.462 7.283 1.00 94.88 202 ALA A N 1
ATOM 1543 C CA . ALA A 1 202 ? 7.089 3.590 8.730 1.00 94.88 202 ALA A CA 1
ATOM 1544 C C . ALA A 1 202 ? 6.038 4.650 9.093 1.00 94.88 202 ALA A C 1
ATOM 1546 O O . ALA A 1 202 ? 5.253 4.445 10.022 1.00 94.88 202 ALA A O 1
ATOM 1547 N N . ASP A 1 203 ? 5.952 5.727 8.306 1.00 95.69 203 ASP A N 1
ATOM 1548 C CA . ASP A 1 203 ? 4.949 6.780 8.492 1.00 95.69 203 ASP A CA 1
ATOM 1549 C C . ASP A 1 203 ? 3.517 6.226 8.412 1.00 95.69 203 ASP A C 1
ATOM 1551 O O . ASP A 1 203 ? 2.635 6.716 9.111 1.00 95.69 203 ASP A O 1
ATOM 1555 N N . VAL A 1 204 ? 3.262 5.163 7.635 1.00 96.19 204 VAL A N 1
ATOM 1556 C CA . VAL A 1 204 ? 1.932 4.519 7.572 1.00 96.19 204 VAL A CA 1
ATOM 1557 C C . VAL A 1 204 ? 1.540 3.946 8.925 1.00 96.19 204 VAL A C 1
ATOM 1559 O O . VAL A 1 204 ? 0.407 4.122 9.372 1.00 96.19 204 VAL A O 1
ATOM 1562 N N . VAL A 1 205 ? 2.480 3.285 9.600 1.00 96.81 205 VAL A N 1
ATOM 1563 C CA . VAL A 1 205 ? 2.260 2.693 10.924 1.00 96.81 205 VAL A CA 1
ATOM 1564 C C . VAL A 1 205 ? 2.100 3.790 11.969 1.00 96.81 205 VAL A C 1
ATOM 1566 O O . VAL A 1 205 ? 1.151 3.757 12.747 1.00 96.81 205 VAL A O 1
ATOM 1569 N N . ILE A 1 206 ? 2.973 4.798 11.946 1.00 97.06 206 ILE A N 1
ATOM 1570 C CA . ILE A 1 206 ? 2.922 5.936 12.872 1.00 97.06 206 ILE A CA 1
ATOM 1571 C C . ILE A 1 206 ? 1.585 6.680 12.736 1.00 97.06 206 ILE A C 1
ATOM 1573 O O . ILE A 1 206 ? 0.881 6.890 13.726 1.00 97.06 206 ILE A O 1
ATOM 1577 N N . ASN A 1 207 ? 1.172 6.997 11.506 1.00 98.06 207 ASN A N 1
ATOM 1578 C CA . ASN A 1 207 ? -0.108 7.648 11.231 1.00 98.06 207 ASN A CA 1
ATOM 1579 C C . ASN A 1 207 ? -1.297 6.768 11.626 1.00 98.06 207 ASN A C 1
ATOM 1581 O O . ASN A 1 207 ? -2.297 7.284 12.128 1.00 98.06 207 ASN A O 1
ATOM 1585 N N . SER A 1 208 ? -1.183 5.446 11.466 1.00 98.19 208 SER A N 1
ATOM 1586 C CA . SER A 1 208 ? -2.195 4.499 11.945 1.00 98.19 208 SER A CA 1
ATOM 1587 C C . SER A 1 208 ? -2.341 4.562 13.465 1.00 98.19 208 SER A C 1
ATOM 1589 O O . SER A 1 208 ? -3.462 4.619 13.956 1.00 98.19 208 SER A O 1
ATOM 1591 N N . VAL A 1 209 ? -1.243 4.632 14.225 1.00 98.25 209 VAL A N 1
ATOM 1592 C CA . VAL A 1 209 ? -1.286 4.766 15.694 1.00 98.25 209 VAL A CA 1
ATOM 1593 C C . VAL A 1 209 ? -1.941 6.084 16.120 1.00 98.25 209 VAL A C 1
ATOM 1595 O O . VAL A 1 209 ? -2.807 6.088 17.001 1.00 98.25 209 VAL A O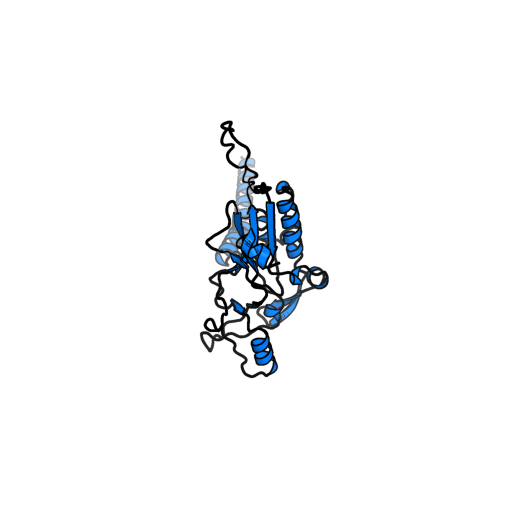 1
ATOM 1598 N N . TYR A 1 210 ? -1.598 7.204 15.478 1.00 98.44 210 TYR A N 1
ATOM 1599 C CA . TYR A 1 210 ? -2.260 8.483 15.752 1.00 98.44 210 TYR A CA 1
ATOM 1600 C C . TYR A 1 210 ? -3.758 8.438 15.435 1.00 98.44 210 TYR A C 1
ATOM 1602 O O . TYR A 1 210 ? -4.573 8.901 16.231 1.00 98.44 210 TYR A O 1
ATOM 1610 N N . TRP A 1 211 ? -4.143 7.813 14.323 1.00 98.31 211 TRP A N 1
ATOM 1611 C CA . TRP A 1 211 ? -5.547 7.646 13.961 1.00 98.31 211 TRP A CA 1
ATOM 1612 C C . TRP A 1 211 ? -6.307 6.732 14.936 1.00 98.31 211 TRP A C 1
ATOM 1614 O O . TRP A 1 211 ? -7.407 7.069 15.376 1.00 98.31 211 TRP A O 1
ATOM 1624 N N . LEU A 1 212 ? -5.713 5.609 15.344 1.00 98.06 212 LEU A N 1
ATOM 1625 C CA . LEU A 1 212 ? -6.298 4.675 16.314 1.00 98.06 212 LEU A CA 1
ATOM 1626 C C . LEU A 1 212 ? -6.520 5.326 17.688 1.00 98.06 212 LEU A C 1
ATOM 1628 O O . LEU A 1 212 ? -7.498 5.014 18.362 1.00 98.06 212 LEU A O 1
ATOM 1632 N N . THR A 1 213 ? -5.653 6.262 18.082 1.00 97.69 213 THR A N 1
ATOM 1633 C CA . THR A 1 213 ? -5.731 6.981 19.367 1.00 97.69 213 THR A CA 1
ATOM 1634 C C . THR A 1 213 ? -6.555 8.273 19.319 1.00 97.69 213 THR A C 1
ATOM 1636 O O . THR A 1 213 ? -6.628 8.983 20.321 1.00 97.69 213 THR A O 1
ATOM 1639 N N . GLY A 1 214 ? -7.184 8.598 18.182 1.00 96.81 214 GLY A N 1
ATOM 1640 C CA . GLY A 1 214 ? -7.983 9.821 18.025 1.00 96.81 214 GLY A CA 1
ATOM 1641 C C . GLY A 1 214 ? -7.155 11.110 17.969 1.00 96.81 214 GLY A C 1
ATOM 1642 O O . GLY A 1 214 ? -7.667 12.187 18.252 1.00 96.81 214 GLY A O 1
ATOM 1643 N N . ARG A 1 215 ? -5.869 11.006 17.621 1.00 97.94 215 ARG A N 1
ATOM 1644 C CA . ARG A 1 215 ? -4.883 12.096 17.568 1.00 97.94 215 ARG A CA 1
ATOM 1645 C C . ARG A 1 215 ? -4.550 12.491 16.129 1.00 97.94 215 ARG A C 1
ATOM 1647 O O . ARG A 1 215 ? -3.392 12.645 15.754 1.00 97.94 215 ARG A O 1
ATOM 1654 N N . GLU A 1 216 ? -5.581 12.639 15.303 1.00 97.75 216 GLU A N 1
ATOM 1655 C CA . GLU A 1 216 ? -5.461 12.878 13.856 1.00 97.75 216 GLU A CA 1
ATOM 1656 C C . GLU A 1 216 ? -4.713 14.176 13.507 1.00 97.75 216 GLU A C 1
ATOM 1658 O O . GLU A 1 216 ? -4.106 14.279 12.447 1.00 97.75 216 GLU A O 1
ATOM 1663 N N . ASN A 1 217 ? -4.688 15.146 14.421 1.00 97.38 217 ASN A N 1
ATOM 1664 C CA . ASN A 1 217 ? -3.934 16.394 14.304 1.00 97.38 217 ASN A CA 1
ATOM 1665 C C . ASN A 1 217 ? -2.402 16.216 14.335 1.00 97.38 217 ASN A C 1
ATOM 1667 O O . ASN A 1 217 ? -1.687 17.152 13.988 1.00 97.38 217 ASN A O 1
ATOM 1671 N N . TYR A 1 218 ? -1.902 15.044 14.735 1.00 97.31 218 TYR A N 1
ATOM 1672 C CA . TYR A 1 218 ? -0.476 14.695 14.699 1.00 97.31 218 TYR A CA 1
ATOM 1673 C C . TYR A 1 218 ? -0.093 13.853 13.475 1.00 97.31 218 TYR A C 1
ATOM 1675 O O . TYR A 1 218 ? 1.073 13.499 13.316 1.00 97.31 218 TYR A O 1
ATOM 1683 N N . ILE A 1 219 ? -1.056 13.528 12.606 1.00 97.44 219 ILE A N 1
ATOM 1684 C CA . ILE A 1 219 ? -0.786 12.799 11.370 1.00 97.44 219 ILE A CA 1
ATOM 1685 C C . ILE A 1 219 ? -0.056 13.723 10.392 1.00 97.44 219 ILE A C 1
ATOM 1687 O O . ILE A 1 219 ? -0.562 14.776 10.000 1.00 97.44 219 ILE A O 1
ATOM 1691 N N . ALA A 1 220 ? 1.132 13.300 9.975 1.00 94.75 220 ALA A N 1
ATOM 1692 C CA . ALA A 1 220 ? 1.982 14.022 9.042 1.00 94.75 220 ALA A CA 1
ATOM 1693 C C . ALA A 1 220 ? 2.727 13.033 8.134 1.00 94.75 220 ALA A C 1
ATOM 1695 O O . ALA A 1 220 ? 2.622 11.818 8.281 1.00 94.75 220 ALA A O 1
ATOM 1696 N N . ALA A 1 221 ? 3.470 13.554 7.167 1.00 92.56 221 ALA A N 1
ATOM 1697 C CA . ALA A 1 221 ? 4.460 12.774 6.436 1.00 92.56 221 ALA A CA 1
ATOM 1698 C C . ALA A 1 221 ? 5.820 13.443 6.607 1.00 92.56 221 ALA A C 1
ATOM 1700 O O . ALA A 1 221 ? 5.888 14.671 6.740 1.00 92.56 221 ALA A O 1
ATOM 1701 N N . GLY A 1 222 ? 6.892 12.649 6.563 1.00 86.12 222 GLY A N 1
ATOM 1702 C CA . GLY A 1 222 ? 8.241 13.192 6.437 1.00 86.12 222 GLY A CA 1
ATOM 1703 C C . GLY A 1 222 ? 8.381 14.118 5.216 1.00 86.12 222 GLY A C 1
ATOM 1704 O O . GLY A 1 222 ? 7.493 14.159 4.354 1.00 86.12 222 GLY A O 1
ATOM 1705 N N . PRO A 1 223 ? 9.487 14.877 5.105 1.00 81.56 223 PRO A N 1
ATOM 1706 C CA . PRO A 1 223 ? 9.719 15.753 3.962 1.00 81.56 223 PRO A CA 1
ATOM 1707 C C . PRO A 1 223 ? 9.559 14.955 2.666 1.00 81.56 223 PRO A C 1
ATOM 1709 O O . PRO A 1 223 ? 10.320 14.027 2.395 1.00 81.56 223 PRO A O 1
ATOM 1712 N N . ALA A 1 224 ? 8.533 15.295 1.882 1.00 74.75 224 ALA A N 1
ATOM 1713 C CA . ALA A 1 224 ? 8.350 14.690 0.575 1.00 74.75 224 ALA A CA 1
ATOM 1714 C C . ALA A 1 224 ? 9.553 15.085 -0.274 1.00 74.75 224 ALA A C 1
ATOM 1716 O O . ALA A 1 224 ? 9.812 16.279 -0.448 1.00 74.75 224 ALA A O 1
ATOM 1717 N N . GLY A 1 225 ? 10.283 14.098 -0.800 1.00 65.19 225 GLY A N 1
ATOM 1718 C CA . GLY A 1 225 ? 11.257 14.368 -1.851 1.00 65.19 225 GLY A CA 1
ATOM 1719 C C . GLY A 1 225 ? 10.559 15.208 -2.916 1.00 65.19 225 GLY A C 1
ATOM 1720 O O . GLY A 1 225 ? 9.474 14.835 -3.368 1.00 65.19 225 GLY A O 1
ATOM 1721 N N . ALA A 1 226 ? 11.113 16.381 -3.233 1.00 60.59 226 ALA A N 1
ATOM 1722 C CA . ALA A 1 226 ? 10.484 17.298 -4.170 1.00 60.59 226 ALA A CA 1
ATOM 1723 C C . ALA A 1 226 ? 10.215 16.538 -5.473 1.00 60.59 226 ALA A C 1
ATOM 1725 O O . ALA A 1 226 ? 11.149 16.125 -6.161 1.00 60.59 226 ALA A O 1
ATOM 1726 N N . GLN A 1 227 ? 8.938 16.297 -5.788 1.00 54.81 227 GLN A N 1
ATOM 1727 C CA . GLN A 1 227 ? 8.592 15.701 -7.067 1.00 54.81 227 GLN A CA 1
ATOM 1728 C C . GLN A 1 227 ? 9.004 16.705 -8.130 1.00 54.81 227 GLN A C 1
ATOM 1730 O O . GLN A 1 227 ? 8.439 17.796 -8.227 1.00 54.81 227 GLN A O 1
ATOM 1735 N N . LEU A 1 228 ? 10.013 16.337 -8.914 1.00 55.91 228 LEU A N 1
ATOM 1736 C CA . LEU A 1 228 ? 10.333 17.045 -10.136 1.00 55.91 228 LEU A CA 1
ATOM 1737 C C . LEU A 1 228 ? 9.100 16.925 -11.028 1.00 55.91 228 LEU A C 1
ATOM 1739 O O . LEU A 1 228 ? 8.865 15.887 -11.645 1.00 55.91 228 LEU A O 1
ATOM 1743 N N . VAL A 1 229 ? 8.279 17.974 -11.058 1.00 72.38 229 VAL A N 1
ATOM 1744 C CA . VAL A 1 229 ? 7.207 18.086 -12.039 1.00 72.38 229 VAL A CA 1
ATOM 1745 C C . VAL A 1 229 ? 7.898 18.042 -13.395 1.00 72.38 229 VAL A C 1
ATOM 1747 O O . VAL A 1 229 ? 8.661 18.944 -13.748 1.00 72.38 229 VAL A O 1
ATOM 1750 N N . LEU A 1 230 ? 7.690 16.952 -14.133 1.00 65.69 230 LEU A N 1
ATOM 1751 C CA . LEU A 1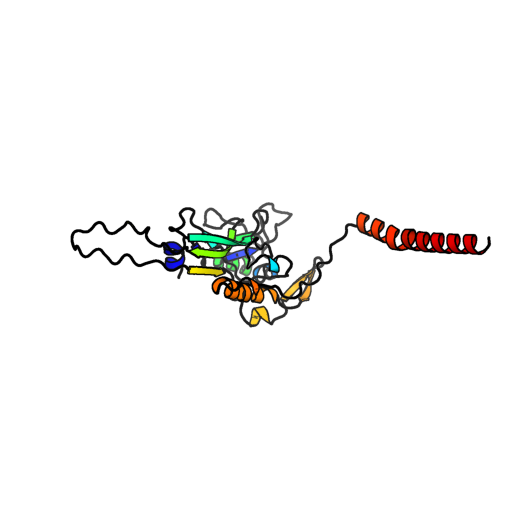 230 ? 8.188 16.801 -15.493 1.00 65.69 230 LEU A CA 1
ATOM 1752 C C . LEU A 1 230 ? 7.414 17.773 -16.382 1.00 65.69 230 LEU A C 1
ATOM 1754 O O . LEU A 1 230 ? 6.391 17.448 -16.975 1.00 65.69 230 LEU A O 1
ATOM 1758 N N . ILE A 1 231 ? 7.906 19.007 -16.438 1.00 82.38 231 ILE A N 1
ATOM 1759 C CA . ILE A 1 231 ? 7.413 20.026 -17.353 1.00 82.38 231 ILE A CA 1
ATOM 1760 C C . ILE A 1 231 ? 7.688 19.513 -18.770 1.00 82.38 231 ILE A C 1
ATOM 1762 O O . ILE A 1 231 ? 8.846 19.285 -19.139 1.00 82.38 231 ILE A O 1
ATOM 1766 N N . GLY A 1 232 ? 6.623 19.310 -19.552 1.00 89.19 232 GLY A N 1
ATOM 1767 C CA . GLY A 1 232 ? 6.727 18.873 -20.944 1.00 89.19 232 GLY A CA 1
ATOM 1768 C C . GLY A 1 232 ? 7.642 19.795 -21.755 1.00 89.19 232 GLY A C 1
ATOM 1769 O O . GLY A 1 232 ? 7.770 20.978 -21.439 1.00 89.19 232 GLY A O 1
ATOM 1770 N N . LYS A 1 233 ? 8.281 19.272 -22.813 1.00 90.06 233 LYS A N 1
ATOM 1771 C CA . LYS A 1 233 ? 9.288 20.014 -23.602 1.00 90.06 233 LYS A CA 1
ATOM 1772 C C . LYS A 1 233 ? 8.806 21.409 -24.017 1.00 90.06 233 LYS A C 1
ATOM 1774 O O . LYS A 1 233 ? 9.543 22.368 -23.840 1.00 90.06 233 LYS A O 1
ATOM 1779 N N . VAL A 1 234 ? 7.559 21.521 -24.480 1.00 93.31 234 VAL A N 1
ATOM 1780 C CA . VAL A 1 234 ? 6.948 22.799 -24.884 1.00 93.31 234 VAL A CA 1
ATOM 1781 C C . VAL A 1 234 ? 6.862 23.770 -23.710 1.00 93.31 234 VAL A C 1
ATOM 1783 O O . VAL A 1 234 ? 7.368 24.883 -23.800 1.00 93.31 234 VAL A O 1
ATOM 1786 N N . ALA A 1 235 ? 6.283 23.342 -22.586 1.00 93.12 235 ALA A N 1
ATOM 1787 C CA . ALA A 1 235 ? 6.166 24.180 -21.396 1.00 93.12 235 ALA A CA 1
ATOM 1788 C C . ALA A 1 235 ? 7.544 24.580 -20.843 1.00 93.12 235 ALA A C 1
ATOM 1790 O O . ALA A 1 235 ? 7.711 25.704 -20.382 1.00 93.12 235 ALA A O 1
ATOM 1791 N N . ARG A 1 236 ? 8.555 23.705 -20.957 1.00 94.38 236 ARG A N 1
ATOM 1792 C CA . ARG A 1 236 ? 9.939 24.012 -20.579 1.00 94.38 236 ARG A CA 1
ATOM 1793 C C . ARG A 1 236 ? 10.538 25.082 -21.490 1.00 94.38 236 ARG A C 1
ATOM 1795 O O . ARG A 1 236 ? 11.149 26.011 -20.977 1.00 94.38 236 ARG A O 1
ATOM 1802 N N . THR A 1 237 ? 10.350 24.975 -22.806 1.00 95.19 237 THR A N 1
ATOM 1803 C CA . THR A 1 237 ? 10.805 25.994 -23.763 1.00 95.19 237 THR A CA 1
ATOM 1804 C C . THR A 1 237 ? 10.121 27.328 -23.501 1.00 95.19 237 THR A C 1
ATOM 1806 O O . THR A 1 237 ? 10.803 28.338 -23.414 1.00 95.19 237 THR A O 1
ATOM 1809 N N . VAL A 1 238 ? 8.802 27.334 -23.292 1.00 96.81 238 VAL A N 1
ATOM 1810 C CA . VAL A 1 238 ? 8.047 28.557 -22.986 1.00 96.81 238 VAL A CA 1
ATOM 1811 C C . VAL A 1 238 ? 8.535 29.197 -21.686 1.00 96.81 238 VAL A C 1
ATOM 1813 O O . VAL A 1 238 ? 8.846 30.386 -21.688 1.00 96.81 238 VAL A O 1
ATOM 1816 N N . LEU A 1 239 ? 8.670 28.425 -20.597 1.00 95.75 239 LEU A N 1
ATOM 1817 C CA . LEU A 1 239 ? 9.223 28.945 -19.342 1.00 95.75 239 LEU A CA 1
ATOM 1818 C C . LEU A 1 239 ? 10.629 29.512 -19.557 1.00 95.75 239 LEU A C 1
ATOM 1820 O O . LEU A 1 239 ? 10.918 30.612 -19.095 1.00 95.75 239 LEU A O 1
ATOM 1824 N N . ALA A 1 240 ? 11.491 28.789 -20.275 1.00 96.38 240 ALA A N 1
ATOM 1825 C CA . ALA A 1 240 ? 12.843 29.246 -20.564 1.00 96.38 240 ALA A CA 1
ATOM 1826 C C . ALA A 1 240 ? 12.832 30.562 -21.355 1.00 96.38 240 ALA A C 1
ATOM 1828 O O . ALA A 1 240 ? 13.519 31.500 -20.970 1.00 96.38 240 ALA A O 1
ATOM 1829 N N . THR A 1 241 ? 12.012 30.688 -22.400 1.00 97.44 241 THR A N 1
ATOM 1830 C CA . THR A 1 241 ? 11.884 31.932 -23.173 1.00 97.44 241 THR A CA 1
ATOM 1831 C C . THR A 1 241 ? 11.395 33.089 -22.303 1.00 97.44 241 THR A C 1
ATOM 1833 O O . THR A 1 241 ? 11.954 34.183 -22.369 1.00 97.44 241 THR A O 1
ATOM 1836 N N . ILE A 1 242 ? 10.397 32.858 -21.446 1.00 98.06 242 ILE A N 1
ATOM 1837 C CA . ILE A 1 242 ? 9.874 33.891 -20.546 1.00 98.06 242 ILE A CA 1
ATOM 1838 C C . ILE A 1 242 ? 10.963 34.364 -19.576 1.00 98.06 242 ILE A C 1
ATOM 1840 O O . ILE A 1 242 ? 11.227 35.562 -19.489 1.00 98.06 242 ILE A O 1
ATOM 1844 N N . PHE A 1 243 ? 11.620 33.443 -18.871 1.00 97.75 243 PHE A N 1
ATOM 1845 C CA . PHE A 1 243 ? 12.571 33.801 -17.817 1.00 97.75 243 PHE A CA 1
ATOM 1846 C C . PHE A 1 243 ? 13.930 34.274 -18.342 1.00 97.75 243 PHE A C 1
ATOM 1848 O O . PHE A 1 243 ? 14.565 35.100 -17.694 1.00 97.75 243 PHE A O 1
ATOM 1855 N N . VAL A 1 244 ? 14.379 33.781 -19.499 1.00 97.69 244 VAL A N 1
ATOM 1856 C CA . VAL A 1 244 ? 15.709 34.098 -20.051 1.00 97.69 244 VAL A CA 1
ATOM 1857 C C . VAL A 1 244 ? 15.667 35.270 -21.028 1.00 97.69 244 VAL A C 1
ATOM 1859 O O . VAL A 1 244 ? 16.635 36.017 -21.109 1.00 97.69 244 VAL A O 1
ATOM 1862 N N . VAL A 1 245 ? 14.569 35.459 -21.768 1.00 97.56 245 VAL A N 1
ATOM 1863 C CA . VAL A 1 245 ? 14.486 36.499 -22.810 1.00 97.56 245 VAL A CA 1
ATOM 1864 C C . VAL A 1 245 ? 13.534 37.615 -22.405 1.00 97.56 245 VAL A C 1
ATOM 1866 O O . VAL A 1 245 ? 13.931 38.778 -22.364 1.00 97.56 245 VAL A O 1
ATOM 1869 N N . VAL A 1 246 ? 12.284 37.275 -22.084 1.00 97.88 246 VAL A N 1
ATOM 1870 C CA . VAL A 1 246 ? 11.234 38.283 -21.868 1.00 97.88 246 VAL A CA 1
ATOM 1871 C C . VAL A 1 246 ? 11.486 39.078 -20.589 1.00 97.88 246 VAL A C 1
ATOM 1873 O O . VAL A 1 246 ? 11.464 40.307 -20.620 1.00 97.88 246 VAL A O 1
ATOM 1876 N N . LEU A 1 247 ? 11.760 38.398 -19.472 1.00 98.19 247 LEU A N 1
ATOM 1877 C CA . LEU A 1 247 ? 11.954 39.057 -18.181 1.00 98.19 247 LEU A CA 1
ATOM 1878 C C . LEU A 1 247 ? 13.163 40.019 -18.197 1.00 98.19 247 LEU A C 1
ATOM 1880 O O . LEU A 1 247 ? 12.981 41.176 -17.815 1.00 98.19 247 LEU A O 1
ATOM 1884 N N . PRO A 1 248 ? 14.359 39.639 -18.701 1.00 98.31 248 PRO A N 1
ATOM 1885 C CA . PRO A 1 248 ? 15.480 40.576 -18.794 1.00 98.31 248 PRO A CA 1
ATOM 1886 C C . PRO A 1 248 ? 15.223 41.733 -19.765 1.00 98.31 248 PRO A C 1
ATOM 1888 O O . PRO A 1 248 ? 15.596 42.866 -19.465 1.00 98.31 248 PRO A O 1
ATOM 1891 N N . ALA A 1 249 ? 14.544 41.490 -20.893 1.00 98.25 249 ALA A N 1
ATOM 1892 C CA . ALA A 1 249 ? 14.182 42.552 -21.830 1.00 98.25 249 ALA A CA 1
ATOM 1893 C C . ALA A 1 249 ? 13.245 43.591 -21.191 1.00 98.25 249 ALA A C 1
ATOM 1895 O O . ALA A 1 249 ? 13.441 44.790 -21.385 1.00 98.25 249 ALA A 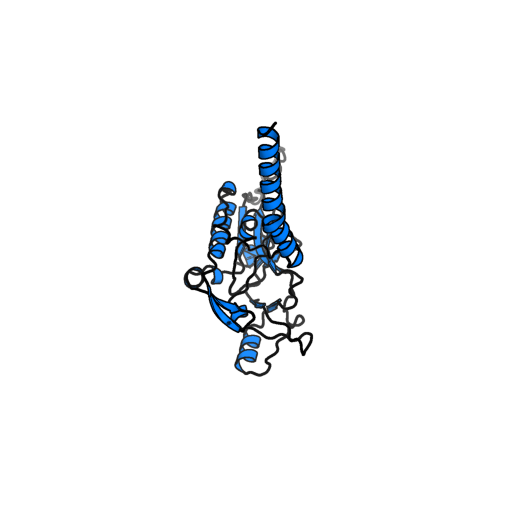O 1
ATOM 1896 N N . LEU A 1 250 ? 12.274 43.154 -20.380 1.00 98.38 250 LEU A N 1
ATOM 1897 C CA . LEU A 1 250 ? 11.394 44.054 -19.625 1.00 98.38 250 LEU A CA 1
ATOM 1898 C C . LEU A 1 250 ? 12.166 44.884 -18.594 1.00 98.38 250 LEU A C 1
ATOM 1900 O O . LEU A 1 250 ? 11.934 46.088 -18.485 1.00 98.38 250 LEU A O 1
ATOM 1904 N N . VAL A 1 251 ? 13.111 44.271 -17.873 1.00 98.38 251 VAL A N 1
ATOM 1905 C CA . VAL A 1 251 ? 13.974 44.987 -16.918 1.00 98.38 251 VAL A CA 1
ATOM 1906 C C . VAL A 1 251 ? 14.818 46.048 -17.632 1.00 98.38 251 VAL A C 1
ATOM 1908 O O . VAL A 1 251 ? 14.898 47.187 -17.168 1.00 98.38 251 VAL A O 1
ATOM 1911 N N . LEU A 1 252 ? 15.398 45.717 -18.790 1.00 98.31 252 LEU A N 1
ATOM 1912 C CA . LEU A 1 252 ? 16.160 46.669 -19.603 1.00 98.31 252 LEU A CA 1
ATOM 1913 C C . LEU A 1 252 ? 15.283 47.806 -20.136 1.00 98.31 252 LEU A C 1
ATOM 1915 O O . LEU A 1 252 ? 15.688 48.966 -20.074 1.00 98.31 252 LEU A O 1
ATOM 1919 N N . ALA A 1 253 ? 14.079 47.496 -20.619 1.00 98.19 253 ALA A N 1
ATOM 1920 C CA . ALA A 1 253 ? 13.133 48.496 -21.103 1.00 98.19 253 ALA A CA 1
ATOM 1921 C C . ALA A 1 253 ? 12.729 49.478 -19.991 1.00 98.19 253 ALA A C 1
ATOM 1923 O O . ALA A 1 253 ? 12.734 50.690 -20.211 1.00 98.19 253 ALA A O 1
ATOM 1924 N N . ALA A 1 254 ? 12.459 48.976 -18.782 1.00 98.12 254 ALA A N 1
ATOM 1925 C CA . ALA A 1 254 ? 12.177 49.814 -17.621 1.00 98.12 254 ALA A CA 1
ATOM 1926 C C . ALA A 1 254 ? 13.372 50.719 -17.268 1.00 98.12 254 ALA A C 1
ATOM 1928 O O . ALA A 1 254 ? 13.200 51.920 -17.059 1.00 98.12 254 ALA A O 1
ATOM 1929 N N . GLY A 1 255 ? 14.595 50.177 -17.274 1.00 97.56 255 GLY A N 1
ATOM 1930 C CA . GLY A 1 255 ? 15.814 50.960 -17.047 1.00 97.56 255 GLY A CA 1
ATOM 1931 C C . GLY A 1 255 ? 16.025 52.060 -18.094 1.00 97.56 255 GLY A C 1
ATOM 1932 O O . GLY A 1 255 ? 16.316 53.206 -17.745 1.00 97.56 255 GLY A O 1
ATOM 1933 N N . ALA A 1 256 ? 15.815 51.744 -19.374 1.00 97.88 256 ALA A N 1
ATOM 1934 C CA . ALA A 1 256 ? 15.902 52.709 -20.467 1.00 97.88 256 ALA A CA 1
ATOM 1935 C C . ALA A 1 256 ? 14.850 53.822 -20.333 1.00 97.88 256 ALA A C 1
ATOM 1937 O O . ALA A 1 256 ? 15.167 54.998 -20.513 1.00 97.88 256 ALA A O 1
ATOM 1938 N N . MET A 1 257 ? 13.619 53.470 -19.954 1.00 98.06 257 MET A N 1
ATOM 1939 C CA . MET A 1 257 ? 12.545 54.434 -19.718 1.00 98.06 257 MET A CA 1
ATOM 1940 C C . MET A 1 257 ? 12.910 55.422 -18.601 1.00 98.06 257 MET A C 1
ATOM 1942 O O . MET A 1 257 ? 12.805 56.633 -18.797 1.00 98.06 257 MET A O 1
ATOM 1946 N N . VAL A 1 258 ? 13.421 54.930 -17.467 1.00 97.94 258 VAL A N 1
ATOM 1947 C CA . VAL A 1 258 ? 13.895 55.780 -16.358 1.00 97.94 258 VAL A CA 1
ATOM 1948 C C . VAL A 1 258 ? 15.035 56.698 -16.809 1.00 97.94 258 VAL A C 1
ATOM 1950 O O . VAL A 1 258 ? 15.045 57.884 -16.477 1.00 97.94 258 VAL A O 1
ATOM 1953 N N . MET A 1 259 ? 15.980 56.185 -17.602 1.00 97.81 259 MET A N 1
ATOM 1954 C CA . MET A 1 259 ? 17.093 56.979 -18.129 1.00 97.81 259 MET A CA 1
ATOM 1955 C C . MET A 1 259 ? 16.616 58.130 -19.028 1.00 97.81 259 MET A C 1
ATOM 1957 O O . MET A 1 259 ? 17.154 59.234 -18.944 1.00 97.81 259 MET A O 1
ATOM 1961 N N . VAL A 1 260 ? 15.601 57.895 -19.864 1.00 97.38 260 VAL A N 1
ATOM 1962 C CA . VAL A 1 260 ? 15.004 58.931 -20.721 1.00 97.38 260 VAL A CA 1
ATOM 1963 C C . VAL A 1 260 ? 14.252 59.968 -19.889 1.00 97.38 260 VAL A C 1
ATOM 1965 O O . VAL A 1 260 ? 14.418 61.162 -20.131 1.00 97.38 260 VAL A O 1
ATOM 1968 N N . MET A 1 261 ? 13.476 59.540 -18.889 1.00 96.75 261 MET A N 1
ATOM 1969 C CA . MET A 1 261 ? 12.753 60.461 -18.003 1.00 96.75 261 MET A CA 1
ATOM 1970 C C . MET A 1 261 ? 13.696 61.349 -17.190 1.00 96.75 261 MET A C 1
ATOM 1972 O O . MET A 1 261 ? 13.370 62.501 -16.954 1.00 96.75 261 MET A O 1
ATOM 1976 N N . ARG A 1 262 ? 14.878 60.848 -16.809 1.00 95.19 262 ARG A N 1
ATOM 1977 C CA . ARG A 1 262 ? 15.878 61.622 -16.057 1.00 95.19 262 ARG A CA 1
ATOM 1978 C C . ARG A 1 262 ? 16.644 62.647 -16.907 1.00 95.19 262 ARG A C 1
ATOM 1980 O O . ARG A 1 262 ? 17.301 63.519 -16.351 1.00 95.19 262 ARG A O 1
ATOM 1987 N N . ARG A 1 263 ? 16.637 62.506 -18.236 1.00 92.12 263 ARG A N 1
ATOM 1988 C CA . ARG A 1 263 ? 17.311 63.437 -19.162 1.00 92.12 263 ARG A CA 1
ATOM 1989 C C . ARG A 1 263 ? 16.448 64.633 -19.566 1.00 92.12 263 ARG A C 1
ATOM 1991 O O . ARG A 1 263 ? 16.987 65.557 -20.167 1.00 92.12 263 ARG A O 1
ATOM 1998 N N . ARG A 1 264 ? 15.143 64.575 -19.306 1.00 76.25 264 ARG A N 1
ATOM 1999 C CA . ARG A 1 264 ? 14.220 65.702 -19.464 1.00 76.25 264 ARG A CA 1
ATOM 2000 C C . ARG A 1 264 ? 14.146 66.483 -18.163 1.00 76.25 264 ARG A C 1
ATOM 2002 O O . ARG A 1 264 ? 13.988 67.713 -18.268 1.00 76.25 264 ARG A O 1
#

Secondary structure (DSSP, 8-state):
-HHHHHHHHSEEE-TT-EEEEEEE-TTSTT-EEE-HHHHH-EE---B-SSTTTGGGTTS--EESS---EEE-SSPPTTEEEEEEEEE-TT-TTEEEES-HHHHHHHHHH-S-S-B---GGGT-EESPEEEEEEEEE---PPP----------------PPPPEEEEEES-GGGGSHHHHHSPEEEE-TTS-EEEE---THHHHHHHHHHHHHTT-GGG--------------HHHHHHHHHIIIIIHHHHHHHHHHHHHHHHH-

Foldseek 3Di:
DQVCCCVQWQKGWPLLKWKFQWAADPVDGQWTAGDPQCQQWPFFLQFDCDLLNNQSNLATDIFYGFTFMDGHPPTPPQKDKDFGTWDAQVSQRIKMDSVVVVVVVCVVVVVDSIDHDDVVRPIGHDTTGQKMKMKGDFPPPPCPDDPDDDDDPDPDPPGDDIFIDMDGRGVVCQDPCQQAFFRWDQDPVRDTDTDHHRNQVVLSVVCRVCVRVVNSVPRHTDPRPPPPPPQPPVSVVVVCCCVVPVVVVVVVVVVVVVVVVVVD

pLDDT: mean 90.82, std 10.52, range [54.81, 98.69]